Protein AF-0000000087152940 (afdb_homodimer)

InterPro domains:
  IPR003736 Phenylacetic acid degradation-related domain [TIGR00369] (24-132)
  IPR006683 Thioesterase domain [PF03061] (54-122)
  IPR029069 HotDog domain superfamily [SSF54637] (11-136)
  IPR039298 Acyl-coenzyme A thioesterase 13 [PTHR21660] (30-133)

Foldseek 3Di:
DPPPPVVQVVLVVVLQVVCVPDPVCVVQAKDFPDDDAFKTKIKHFDDPVQDDPVQFGDVVSVVVRFQSGQQSSLCSNNVFHKHFPDKDKDFDDTQRAGMKMKMKGFPAHDQFKTKMKIWMWHAHPNDTDTTMIMITIMGGDDPVRVVCVVDPD/DPPPPVVQVVLVVVLQVVCVPDPVCVVQAKDFPDDDAFKTKIKHFDDPVQPDPVQFGDVVSVVVRFLSGQQSSLCSNNNFHKHFPDKDKDFDDTQRAGMKMKMKGFPAHDQFKTKMKIWMWHAHPNDTDTTMIMITIMGGDDPVRVVPVVDPD

Structure (mmCIF, N/CA/C/O backbone):
data_AF-0000000087152940-model_v1
#
loop_
_entity.id
_entity.type
_entity.pdbx_description
1 polymer 'Thioesterase domain-containing protein'
#
loop_
_atom_site.group_PDB
_atom_site.id
_atom_site.type_symbol
_atom_site.label_atom_id
_atom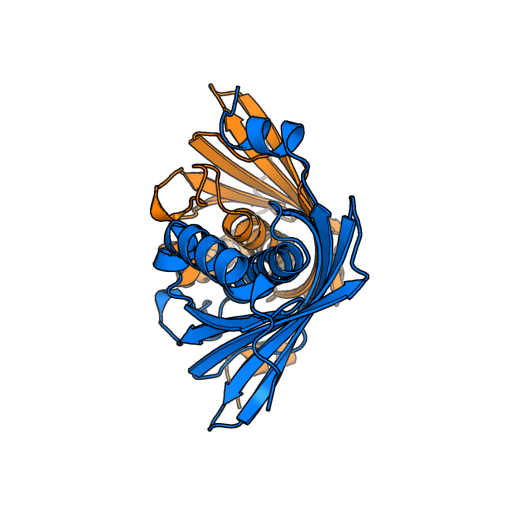_site.label_alt_id
_atom_site.label_comp_id
_atom_site.label_asym_id
_atom_site.label_entity_id
_atom_site.label_seq_id
_atom_site.pdbx_PDB_ins_code
_atom_site.Cartn_x
_atom_site.Cartn_y
_atom_site.Cartn_z
_atom_site.occupancy
_atom_site.B_iso_or_equiv
_atom_site.auth_seq_id
_atom_site.auth_comp_id
_atom_site.auth_asym_id
_atom_site.auth_atom_id
_atom_site.pdbx_PDB_model_num
ATOM 1 N N . MET A 1 1 ? 13.547 -30.875 -11.023 1 35.25 1 MET A N 1
ATOM 2 C CA . MET A 1 1 ? 12.688 -30.609 -12.172 1 35.25 1 MET A CA 1
ATOM 3 C C . MET A 1 1 ? 11.305 -30.156 -11.727 1 35.25 1 MET A C 1
ATOM 5 O O . MET A 1 1 ? 10.578 -30.906 -11.07 1 35.25 1 MET A O 1
ATOM 9 N N . SER A 1 2 ? 11 -28.891 -11.242 1 46.75 2 SER A N 1
ATOM 10 C CA . SER A 1 2 ? 9.75 -28.609 -10.547 1 46.75 2 SER A CA 1
ATOM 11 C C . SER A 1 2 ? 8.562 -29.219 -11.273 1 46.75 2 SER A C 1
ATOM 13 O O . SER A 1 2 ? 8.391 -29 -12.477 1 46.75 2 SER A O 1
ATOM 15 N N . GLU A 1 3 ? 8.234 -30.391 -11.062 1 51.25 3 GLU A N 1
ATOM 16 C CA . GLU A 1 3 ? 7.195 -31.188 -11.711 1 51.25 3 GLU A CA 1
ATOM 17 C C . GLU A 1 3 ? 5.988 -30.328 -12.078 1 51.25 3 GLU A C 1
ATOM 19 O O . GLU A 1 3 ? 5.473 -29.578 -11.25 1 51.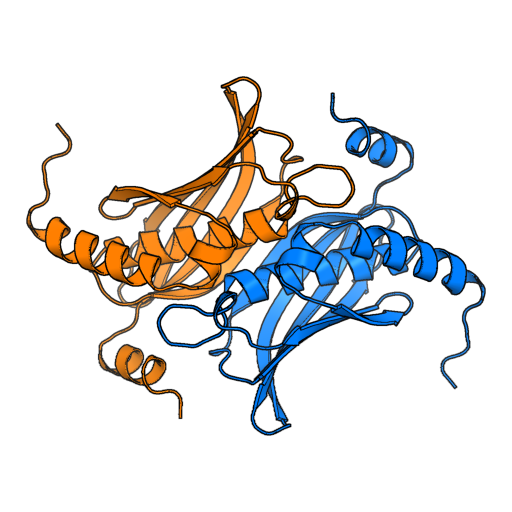25 3 GLU A O 1
ATOM 24 N N . THR A 1 4 ? 5.855 -30.016 -13.422 1 64.44 4 THR A N 1
ATOM 25 C CA . THR A 1 4 ? 4.77 -29.312 -14.102 1 64.44 4 THR A CA 1
ATOM 26 C C . THR A 1 4 ? 3.414 -29.812 -13.617 1 64.44 4 THR A C 1
ATOM 28 O O . THR A 1 4 ? 3.123 -31 -13.703 1 64.44 4 THR A O 1
ATOM 31 N N . ASP A 1 5 ? 2.926 -29.406 -12.43 1 77 5 ASP A N 1
ATOM 32 C CA . ASP A 1 5 ? 1.559 -29.641 -11.969 1 77 5 ASP A CA 1
ATOM 33 C C . ASP A 1 5 ? 0.548 -29.25 -13.047 1 77 5 ASP A C 1
ATOM 35 O O . ASP A 1 5 ? 0.205 -28.062 -13.188 1 77 5 ASP A O 1
ATOM 39 N N . PRO A 1 6 ? 0.24 -30.266 -13.961 1 83.12 6 PRO A N 1
ATOM 40 C CA . PRO A 1 6 ? -0.641 -29.938 -15.086 1 83.12 6 PRO A CA 1
ATOM 41 C C . PRO A 1 6 ? -1.922 -29.234 -14.633 1 83.12 6 PRO A C 1
ATOM 43 O O . PRO A 1 6 ? -2.533 -28.5 -15.414 1 83.12 6 PRO A O 1
ATOM 46 N N . ASP A 1 7 ? -2.328 -29.547 -13.43 1 90.88 7 ASP A N 1
ATOM 47 C CA . ASP A 1 7 ? -3.555 -28.938 -12.93 1 90.88 7 ASP A CA 1
ATOM 48 C C . ASP A 1 7 ? -3.35 -27.453 -12.617 1 90.88 7 ASP A C 1
ATOM 50 O O . ASP A 1 7 ? -4.316 -26.719 -12.422 1 90.88 7 ASP A O 1
ATOM 54 N N . PHE A 1 8 ? -2.08 -27.078 -12.656 1 95.88 8 PHE A N 1
ATOM 55 C CA . PHE A 1 8 ? -1.783 -25.703 -12.281 1 95.88 8 PHE A CA 1
ATOM 56 C C . PHE A 1 8 ? -1.822 -24.797 -13.508 1 95.88 8 PHE A C 1
ATOM 58 O O . PHE A 1 8 ? -2.066 -23.594 -13.383 1 95.88 8 PHE A O 1
ATOM 65 N N . ALA A 1 9 ? -1.671 -25.234 -14.672 1 95.25 9 ALA A N 1
ATOM 66 C CA . ALA A 1 9 ? -1.505 -24.438 -15.875 1 95.25 9 ALA A CA 1
ATOM 67 C C . ALA A 1 9 ? -2.73 -23.562 -16.125 1 95.25 9 ALA A C 1
ATOM 69 O O . ALA A 1 9 ? -2.604 -22.359 -16.375 1 95.25 9 ALA A O 1
ATOM 70 N N . PRO A 1 10 ? -3.91 -24.156 -16.062 1 95.75 10 PRO A N 1
ATOM 71 C CA . PRO A 1 10 ? -5.078 -23.297 -16.266 1 95.75 10 PRO A CA 1
ATOM 72 C C . PRO A 1 10 ? -5.223 -22.219 -15.195 1 95.75 10 PRO A C 1
ATOM 74 O O . PRO A 1 10 ? -5.691 -21.109 -15.484 1 95.75 10 PRO A O 1
ATOM 77 N N . ILE A 1 11 ? -4.898 -22.547 -13.961 1 96.94 11 ILE A N 1
ATOM 78 C CA . ILE A 1 11 ? -4.938 -21.578 -12.867 1 96.94 11 ILE A CA 1
ATOM 79 C C . ILE A 1 11 ? -3.943 -20.453 -13.141 1 96.94 11 ILE A C 1
ATOM 81 O O . ILE A 1 11 ? -4.285 -19.266 -13.039 1 96.94 11 ILE A O 1
ATOM 85 N N . ALA A 1 12 ? -2.793 -20.844 -13.523 1 97.94 12 ALA A N 1
ATOM 86 C CA . ALA A 1 12 ? -1.745 -19.875 -13.828 1 97.94 12 ALA A CA 1
ATOM 87 C C . ALA A 1 12 ? -2.176 -18.922 -14.945 1 97.94 12 ALA A C 1
ATOM 89 O O . ALA A 1 12 ? -1.959 -17.719 -14.867 1 97.94 12 ALA A O 1
ATOM 90 N N . THR A 1 13 ? -2.795 -19.469 -15.977 1 97.31 13 THR A N 1
ATOM 91 C CA . THR A 1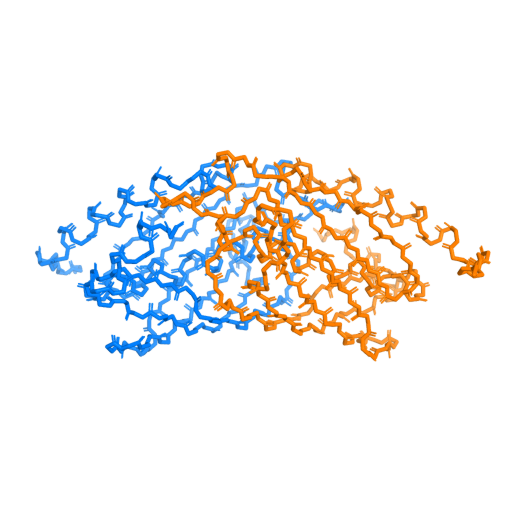 13 ? -3.24 -18.672 -17.125 1 97.31 13 THR A CA 1
ATOM 92 C C . THR A 1 13 ? -4.289 -17.656 -16.688 1 97.31 13 THR A C 1
ATOM 94 O O . THR A 1 13 ? -4.207 -16.484 -17.062 1 97.31 13 THR A O 1
ATOM 97 N N . ARG A 1 14 ? -5.184 -18.062 -15.922 1 96.75 14 ARG A N 1
ATOM 98 C CA . ARG A 1 14 ? -6.238 -17.156 -15.445 1 96.75 14 ARG A CA 1
ATOM 99 C C . ARG A 1 14 ? -5.66 -16.047 -14.578 1 96.75 14 ARG A C 1
ATOM 101 O O . ARG A 1 14 ? -6.078 -14.891 -14.688 1 96.75 14 ARG A O 1
ATOM 108 N N . ILE A 1 15 ? -4.762 -16.391 -13.703 1 98 15 ILE A N 1
ATOM 109 C CA . ILE A 1 15 ? -4.148 -15.414 -12.82 1 98 15 ILE A CA 1
ATOM 110 C C . ILE A 1 15 ? -3.379 -14.383 -13.648 1 98 15 ILE A C 1
ATOM 112 O O . ILE A 1 15 ? -3.504 -13.18 -13.422 1 98 15 ILE A O 1
ATOM 116 N N . ARG A 1 16 ? -2.641 -14.852 -14.609 1 98.25 16 ARG A N 1
ATOM 117 C CA . ARG A 1 16 ? -1.892 -13.938 -15.461 1 98.25 16 ARG A CA 1
ATOM 118 C C . ARG A 1 16 ? -2.83 -13.016 -16.234 1 98.25 16 ARG A C 1
ATOM 120 O O . ARG A 1 16 ? -2.553 -11.82 -16.375 1 98.25 16 ARG A O 1
ATOM 127 N N . ASP A 1 17 ? -3.893 -13.57 -16.688 1 97.5 17 ASP A N 1
ATOM 128 C CA . ASP A 1 17 ? -4.891 -12.766 -17.391 1 97.5 17 ASP A CA 1
ATOM 129 C C . ASP A 1 17 ? -5.473 -11.688 -16.469 1 97.5 17 ASP A C 1
ATOM 131 O O . ASP A 1 17 ? -5.594 -10.531 -16.859 1 97.5 17 ASP A O 1
ATOM 135 N N . ASN A 1 18 ? -5.848 -12.055 -15.266 1 96.94 18 ASN A N 1
ATOM 136 C CA . ASN A 1 18 ? -6.422 -11.133 -14.297 1 96.94 18 ASN A CA 1
ATOM 137 C C . ASN A 1 18 ? -5.438 -10.023 -13.93 1 96.94 18 ASN A C 1
ATOM 139 O O . ASN A 1 18 ? -5.812 -8.852 -13.867 1 96.94 18 ASN A O 1
ATOM 143 N N . VAL A 1 19 ? -4.195 -10.414 -13.641 1 97.88 19 VAL A N 1
ATOM 144 C CA . VAL A 1 19 ? -3.16 -9.453 -13.273 1 97.88 19 VAL A CA 1
ATOM 145 C C . VAL A 1 19 ? -2.953 -8.461 -14.422 1 97.88 19 VAL A C 1
ATOM 147 O O . VAL A 1 19 ? -2.818 -7.258 -14.188 1 97.88 19 VAL A O 1
ATOM 150 N N . GLY A 1 20 ? -3.002 -8.945 -15.625 1 97.56 20 GLY A N 1
ATOM 151 C CA . GLY A 1 20 ? -2.811 -8.109 -16.797 1 97.56 20 GLY A CA 1
ATOM 152 C C . GLY A 1 20 ? -3.918 -7.094 -17 1 97.56 20 GLY A C 1
ATOM 153 O O . GLY A 1 20 ? -3.73 -6.094 -17.703 1 97.56 20 GLY A O 1
ATOM 154 N N . ARG A 1 21 ? -5.043 -7.293 -16.422 1 97.44 21 ARG A N 1
ATOM 155 C CA . ARG A 1 21 ? -6.199 -6.422 -16.578 1 97.44 21 ARG A CA 1
ATOM 156 C C . ARG A 1 21 ? -6.246 -5.367 -15.469 1 97.44 21 ARG A C 1
ATOM 158 O O . ARG A 1 21 ? -7.113 -4.492 -15.477 1 97.44 21 ARG A O 1
ATOM 165 N N . GLN A 1 22 ? -5.332 -5.469 -14.594 1 98.12 22 GLN A N 1
ATOM 166 C CA . GLN A 1 22 ? -5.289 -4.473 -13.523 1 98.12 22 GLN A CA 1
ATOM 167 C C . GLN A 1 22 ? -4.645 -3.178 -14.008 1 98.12 22 GLN A C 1
ATOM 169 O O . GLN A 1 22 ? -3.445 -3.143 -14.289 1 98.12 22 GLN A O 1
ATOM 174 N N . GLY A 1 23 ? -5.391 -2.121 -14.008 1 98.69 23 GLY A N 1
ATOM 175 C CA . GLY A 1 23 ? -4.855 -0.826 -14.398 1 98.69 23 GLY A CA 1
ATOM 176 C C . GLY A 1 23 ? -3.664 -0.398 -13.555 1 98.69 23 GLY A C 1
ATOM 177 O O . GLY A 1 23 ? -2.68 0.123 -14.086 1 98.69 23 GLY A O 1
ATOM 178 N N . PHE A 1 24 ? -3.766 -0.652 -12.266 1 98.81 24 PHE A N 1
ATOM 179 C CA . PHE A 1 24 ? -2.73 -0.151 -11.367 1 98.81 24 PHE A CA 1
ATOM 180 C C . PHE A 1 24 ? -1.436 -0.936 -11.547 1 98.81 24 PHE A C 1
ATOM 182 O O . PHE A 1 24 ? -0.343 -0.382 -11.406 1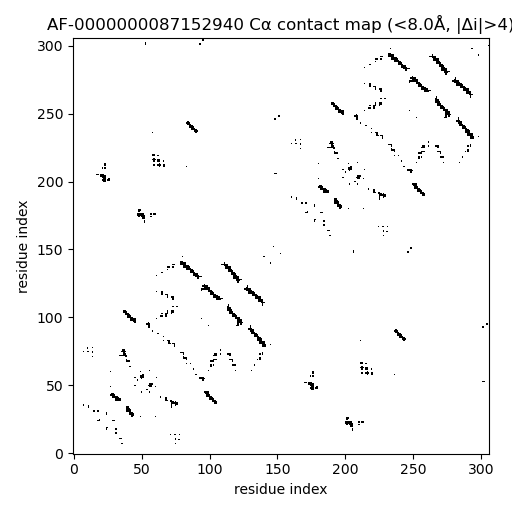 98.81 24 PHE A O 1
ATOM 189 N N . MET A 1 25 ? -1.534 -2.209 -11.867 1 98.69 25 MET A N 1
ATOM 190 C CA . MET A 1 25 ? -0.359 -3.008 -12.203 1 98.69 25 MET A CA 1
ATOM 191 C C . MET A 1 25 ? 0.399 -2.391 -13.375 1 98.69 25 MET A C 1
ATOM 193 O O . MET A 1 25 ? 1.611 -2.182 -13.289 1 98.69 25 MET A O 1
ATOM 197 N N . GLY A 1 26 ? -0.355 -2.078 -14.352 1 98.56 26 GLY A N 1
ATOM 198 C CA . GLY A 1 26 ? 0.254 -1.438 -15.508 1 98.56 26 GLY A CA 1
ATOM 199 C C . GLY A 1 26 ? 0.801 -0.055 -15.203 1 98.56 26 GLY A C 1
ATOM 200 O O . GLY A 1 26 ? 1.878 0.31 -15.68 1 98.56 26 GLY A O 1
ATOM 201 N N . HIS A 1 27 ? 0.092 0.696 -14.422 1 98.81 27 HIS A N 1
ATOM 202 C CA . HIS A 1 27 ? 0.473 2.064 -14.094 1 98.81 27 HIS A CA 1
ATOM 203 C C . HIS A 1 27 ? 1.765 2.1 -13.281 1 98.81 27 HIS A C 1
ATOM 205 O O . HIS A 1 27 ? 2.641 2.928 -13.539 1 98.81 27 HIS A O 1
ATOM 211 N N . VAL A 1 28 ? 1.911 1.17 -12.375 1 98.81 28 VAL A N 1
ATOM 212 C CA . VAL A 1 28 ? 3.117 1.074 -11.555 1 98.81 28 VAL A CA 1
ATOM 213 C C . VAL A 1 28 ? 4.254 0.473 -12.383 1 98.81 28 VAL A C 1
ATOM 215 O O . VAL A 1 28 ? 5.426 0.783 -12.156 1 98.81 28 VAL A O 1
ATOM 218 N N . GLY A 1 29 ? 3.877 -0.298 -13.328 1 98.75 29 GLY A N 1
ATOM 219 C CA . GLY A 1 29 ? 4.879 -0.935 -14.164 1 98.75 29 GLY A CA 1
ATOM 220 C C . GLY A 1 29 ? 5.488 -2.172 -13.531 1 98.75 29 GLY A C 1
ATOM 221 O O . GLY A 1 29 ? 6.668 -2.467 -13.742 1 98.75 29 GLY A O 1
ATOM 222 N N . ALA A 1 30 ? 4.73 -2.875 -12.75 1 98.75 30 ALA A N 1
ATOM 223 C CA . ALA A 1 30 ? 5.195 -4.102 -12.109 1 98.75 30 ALA A CA 1
ATOM 224 C C . ALA A 1 30 ? 4.969 -5.312 -13.016 1 98.75 30 ALA A C 1
ATOM 226 O O . ALA A 1 30 ? 4.109 -5.281 -13.898 1 98.75 30 ALA A O 1
ATOM 227 N N . GLU A 1 31 ? 5.734 -6.293 -12.781 1 98.5 31 GLU A N 1
ATOM 228 C CA . GLU A 1 31 ? 5.578 -7.523 -13.547 1 98.5 31 GLU A CA 1
ATOM 229 C C . GLU A 1 31 ? 5.441 -8.734 -12.633 1 98.5 31 GLU A C 1
ATOM 231 O O . GLU A 1 31 ? 6.023 -8.766 -11.547 1 98.5 31 GLU A O 1
ATOM 236 N N . LEU A 1 32 ? 4.676 -9.695 -13.047 1 98.81 32 LEU A N 1
ATOM 237 C CA . LEU A 1 32 ? 4.629 -11.016 -12.43 1 98.81 32 LEU A CA 1
ATOM 238 C C . LEU A 1 32 ? 5.797 -11.875 -12.906 1 98.81 32 LEU A C 1
ATOM 240 O O . LEU A 1 32 ? 5.703 -12.547 -13.938 1 98.81 32 LEU A O 1
ATOM 244 N N . ALA A 1 33 ? 6.848 -11.914 -12.125 1 98.81 33 ALA A N 1
ATOM 245 C CA . ALA A 1 33 ? 8.117 -12.5 -12.547 1 98.81 33 ALA A CA 1
ATOM 246 C C . ALA A 1 33 ? 8.094 -14.023 -12.406 1 98.81 33 ALA A C 1
ATOM 248 O O . ALA A 1 33 ? 8.711 -14.734 -13.203 1 98.81 33 ALA A O 1
ATOM 249 N N . GLU A 1 34 ? 7.508 -14.5 -11.367 1 98.69 34 GLU A N 1
ATOM 250 C CA . GLU A 1 34 ? 7.375 -15.93 -11.109 1 98.69 34 GLU A CA 1
ATOM 251 C C . GLU A 1 34 ? 5.988 -16.266 -10.57 1 98.69 34 GLU A C 1
ATOM 253 O O . GLU A 1 34 ? 5.402 -15.484 -9.812 1 98.69 34 GLU A O 1
ATOM 258 N N . LEU A 1 35 ? 5.539 -17.453 -10.969 1 98.62 35 LEU A N 1
ATOM 259 C CA . LEU A 1 35 ? 4.246 -17.938 -10.516 1 98.62 35 LEU A CA 1
ATOM 260 C C . LEU A 1 35 ? 4.273 -19.469 -10.359 1 98.62 35 LEU A C 1
ATOM 262 O O . LEU A 1 35 ? 4.648 -20.172 -11.297 1 98.62 35 LEU A O 1
ATOM 266 N N . SER A 1 36 ? 3.988 -19.891 -9.242 1 97.69 36 SER A N 1
ATOM 267 C CA . SER A 1 36 ? 3.834 -21.297 -8.93 1 97.69 36 SER A CA 1
ATOM 268 C C . SER A 1 36 ? 2.758 -21.516 -7.871 1 97.69 36 SER A C 1
ATOM 270 O O . SER A 1 36 ? 2.277 -20.562 -7.262 1 97.69 36 SER A O 1
ATOM 272 N N . ARG A 1 37 ? 2.332 -22.766 -7.746 1 97.12 37 ARG A N 1
ATOM 273 C CA . ARG A 1 37 ? 1.295 -23.031 -6.754 1 97.12 37 ARG A CA 1
ATOM 274 C C . ARG A 1 37 ? 1.75 -22.609 -5.359 1 97.12 37 ARG A C 1
ATOM 276 O O . ARG A 1 37 ? 2.789 -23.062 -4.875 1 97.12 37 ARG A O 1
ATOM 283 N N . GLY A 1 38 ? 1.062 -21.703 -4.758 1 97.62 38 GLY A N 1
ATOM 284 C CA . GLY A 1 38 ? 1.316 -21.234 -3.406 1 97.62 38 GLY A CA 1
ATOM 285 C C . GLY A 1 38 ? 2.338 -20.109 -3.346 1 97.62 38 GLY A C 1
ATOM 286 O O . GLY A 1 38 ? 2.783 -19.734 -2.262 1 97.62 38 GLY A O 1
ATOM 287 N N . ALA A 1 39 ? 2.736 -19.594 -4.523 1 98.69 39 ALA A N 1
ATOM 288 C CA . ALA A 1 39 ? 3.781 -18.578 -4.461 1 98.69 39 ALA A CA 1
ATOM 289 C C . ALA A 1 39 ? 3.775 -17.719 -5.715 1 98.69 39 ALA A C 1
ATOM 291 O O . ALA A 1 39 ? 3.355 -18.156 -6.785 1 98.69 39 ALA A O 1
ATOM 292 N N . CYS A 1 40 ? 4.277 -16.484 -5.539 1 98.5 40 CYS A N 1
ATOM 293 C CA . CYS A 1 40 ? 4.547 -15.633 -6.691 1 98.5 40 CYS A CA 1
ATOM 294 C C . CYS A 1 40 ? 5.621 -14.602 -6.367 1 98.5 40 CYS A C 1
ATOM 296 O O . CYS A 1 40 ? 5.941 -14.375 -5.195 1 98.5 40 CYS A O 1
ATOM 298 N N . THR A 1 41 ? 6.199 -14.086 -7.387 1 98.94 41 THR A N 1
ATOM 299 C CA . THR A 1 41 ? 7.152 -12.984 -7.312 1 98.94 41 THR A CA 1
ATOM 300 C C . THR A 1 41 ? 6.723 -11.828 -8.211 1 98.94 41 THR A C 1
ATOM 302 O O . THR A 1 41 ? 6.461 -12.023 -9.398 1 98.94 41 THR A O 1
ATOM 305 N N . LEU A 1 42 ? 6.594 -10.688 -7.641 1 98.94 42 LEU A N 1
ATOM 306 C CA . LEU A 1 42 ? 6.426 -9.453 -8.398 1 98.94 42 LEU A CA 1
ATOM 307 C C . LEU A 1 42 ? 7.707 -8.625 -8.383 1 98.94 42 LEU A C 1
ATOM 309 O O . LEU A 1 42 ? 8.461 -8.664 -7.414 1 98.94 42 LEU A O 1
ATOM 313 N N . ALA A 1 43 ? 7.879 -7.887 -9.453 1 98.94 43 ALA A N 1
ATOM 314 C CA . ALA A 1 43 ? 9.055 -7.023 -9.516 1 98.94 43 ALA A CA 1
ATOM 315 C C . ALA A 1 43 ? 8.75 -5.734 -10.273 1 98.94 43 ALA A C 1
ATOM 317 O O . ALA A 1 43 ? 7.855 -5.703 -11.117 1 98.94 43 ALA A O 1
ATOM 318 N N . VAL A 1 44 ? 9.516 -4.691 -9.938 1 98.88 44 VAL A N 1
ATOM 319 C CA . VAL A 1 44 ? 9.359 -3.416 -10.633 1 98.88 44 VAL A CA 1
ATOM 320 C C . VAL A 1 44 ? 10.703 -2.691 -10.68 1 98.88 44 VAL A C 1
ATOM 322 O O . VAL A 1 44 ? 11.469 -2.717 -9.711 1 98.88 44 VAL A O 1
ATOM 325 N N . ASP A 1 45 ? 10.953 -2.098 -11.773 1 98.81 45 ASP A N 1
ATOM 326 C CA . ASP A 1 45 ? 12.18 -1.335 -11.945 1 98.81 45 ASP A CA 1
ATOM 327 C C . ASP A 1 45 ? 12.023 0.097 -11.438 1 98.81 45 ASP A C 1
ATOM 329 O O . ASP A 1 45 ? 10.922 0.652 -11.477 1 98.81 45 ASP A O 1
ATOM 333 N N . ARG A 1 46 ? 13.125 0.604 -11.039 1 98.56 46 ARG A N 1
ATOM 334 C CA . ARG A 1 46 ? 13.195 1.982 -10.57 1 98.56 46 ARG A CA 1
ATOM 335 C C . ARG A 1 46 ? 12.836 2.963 -11.68 1 98.56 46 ARG A C 1
ATOM 337 O O . ARG A 1 46 ? 13.367 2.873 -12.789 1 98.56 46 ARG A O 1
ATOM 344 N N . ARG A 1 47 ? 11.945 3.867 -11.43 1 98.44 47 ARG A N 1
ATOM 345 C CA . ARG A 1 47 ? 11.531 5.004 -12.25 1 98.44 47 ARG A CA 1
ATOM 346 C C . ARG A 1 47 ? 11.242 6.223 -11.383 1 98.44 47 ARG A C 1
ATOM 348 O O . ARG A 1 47 ? 10.766 6.086 -10.25 1 98.44 47 ARG A O 1
ATOM 355 N N . PRO A 1 48 ? 11.5 7.438 -11.883 1 98.19 48 PRO A N 1
ATOM 356 C CA . PRO A 1 48 ? 11.266 8.641 -11.07 1 98.19 48 PRO A CA 1
ATOM 357 C C . PRO A 1 48 ? 9.852 8.695 -10.5 1 98.19 48 PRO A C 1
ATOM 359 O O . PRO A 1 48 ? 9.648 9.18 -9.383 1 98.19 48 PRO A O 1
ATOM 362 N N . GLU A 1 49 ? 8.898 8.117 -11.195 1 98.69 49 GLU A N 1
ATOM 363 C CA . GLU A 1 49 ? 7.496 8.164 -10.805 1 98.69 49 GLU A CA 1
ATOM 364 C C . GLU A 1 49 ? 7.234 7.305 -9.57 1 98.69 49 GLU A C 1
ATOM 366 O O . GLU A 1 49 ? 6.188 7.43 -8.93 1 98.69 49 GLU A O 1
ATOM 371 N N . LEU A 1 50 ? 8.172 6.43 -9.266 1 98.88 50 LEU A N 1
ATOM 372 C CA . LEU A 1 50 ? 7.938 5.488 -8.172 1 98.88 50 LEU A CA 1
ATOM 373 C C . LEU A 1 50 ? 8.688 5.914 -6.918 1 98.88 50 LEU A C 1
ATOM 375 O O . LEU A 1 50 ? 8.68 5.199 -5.914 1 98.88 50 LEU A O 1
ATOM 379 N N . LEU A 1 51 ? 9.305 7.094 -6.938 1 98.31 51 LEU A N 1
ATOM 380 C CA . LEU A 1 51 ? 10.195 7.504 -5.863 1 98.31 51 LEU A CA 1
ATOM 381 C C . LEU A 1 51 ? 9.508 8.492 -4.93 1 98.31 51 LEU A C 1
ATOM 383 O O . LEU A 1 51 ? 8.508 9.109 -5.301 1 98.31 51 LEU A O 1
ATOM 387 N N . GLN A 1 52 ? 10.031 8.5 -3.709 1 96.31 52 GLN A N 1
ATOM 388 C CA . GLN A 1 52 ? 9.711 9.57 -2.771 1 96.31 52 GLN A CA 1
ATOM 389 C C . GLN A 1 52 ? 10.703 10.719 -2.877 1 96.31 52 GLN A C 1
ATOM 391 O O . GLN A 1 52 ? 11.516 10.766 -3.805 1 96.31 52 GLN A O 1
ATOM 396 N N . GLN A 1 53 ? 10.617 11.656 -2.051 1 94.69 53 GLN A N 1
ATOM 397 C CA . GLN A 1 53 ? 11.234 12.961 -2.238 1 94.69 53 GLN A CA 1
ATOM 398 C C . GLN A 1 53 ? 12.75 12.883 -2.051 1 94.69 53 GLN A C 1
ATOM 400 O O . GLN A 1 53 ? 13.477 13.797 -2.445 1 94.69 53 GLN A O 1
ATOM 405 N N . HIS A 1 54 ? 13.266 11.781 -1.495 1 93.56 54 HIS A N 1
ATOM 406 C CA . HIS A 1 54 ? 14.703 11.68 -1.269 1 93.56 54 HIS A CA 1
ATOM 407 C C . HIS A 1 54 ? 15.344 10.672 -2.221 1 93.56 54 HIS A C 1
ATOM 409 O O . HIS A 1 54 ? 16.453 10.188 -1.972 1 93.56 54 HIS A O 1
ATOM 415 N N . GLY A 1 55 ? 14.57 10.234 -3.182 1 94.44 55 GLY A N 1
ATOM 416 C CA . GLY A 1 55 ? 15.125 9.375 -4.215 1 94.44 55 GLY A CA 1
ATOM 417 C C . GLY A 1 55 ? 15.062 7.902 -3.861 1 94.44 55 GLY A C 1
ATOM 418 O O . GLY A 1 55 ? 15.758 7.082 -4.473 1 94.44 55 GLY A O 1
ATOM 419 N N . LEU A 1 56 ? 14.406 7.605 -2.887 1 96.44 56 LEU A N 1
ATOM 420 C CA . LEU A 1 56 ? 14.125 6.219 -2.521 1 96.44 56 LEU A CA 1
ATOM 421 C C . LEU A 1 56 ? 12.789 5.766 -3.104 1 96.44 56 LEU A C 1
ATOM 423 O O . LEU A 1 56 ? 11.93 6.594 -3.42 1 96.44 56 LEU A O 1
ATOM 427 N N . PHE A 1 57 ? 12.672 4.395 -3.309 1 98.5 57 PHE A N 1
ATOM 428 C CA . PHE A 1 57 ? 11.336 3.926 -3.645 1 98.5 57 PHE A CA 1
ATOM 429 C C . PHE A 1 57 ? 10.32 4.395 -2.609 1 98.5 57 PHE A C 1
ATOM 431 O O . PHE A 1 57 ? 10.586 4.352 -1.407 1 98.5 57 PHE A O 1
ATOM 438 N N . HIS A 1 58 ? 9.219 4.883 -3.064 1 98.69 58 HIS A N 1
ATOM 439 C CA . HIS A 1 58 ? 8.141 5.262 -2.162 1 98.69 58 HIS A CA 1
ATOM 440 C C . HIS A 1 58 ? 7.602 4.051 -1.405 1 98.69 58 HIS A C 1
ATOM 442 O O . HIS A 1 58 ? 7.41 2.984 -1.99 1 98.69 58 HIS A O 1
ATOM 448 N N . GLY A 1 59 ? 7.301 4.176 -0.111 1 98.44 59 GLY A N 1
ATOM 449 C CA . GLY A 1 59 ? 6.719 3.096 0.672 1 98.44 59 GLY A CA 1
ATOM 450 C C . GLY A 1 59 ? 5.418 2.572 0.093 1 98.44 59 GLY A C 1
ATOM 451 O O . GLY A 1 59 ? 5.078 1.4 0.273 1 98.44 59 GLY A O 1
ATOM 452 N N . GLY A 1 60 ? 4.711 3.396 -0.569 1 98.69 60 GLY A N 1
ATOM 453 C CA . GLY A 1 60 ? 3.477 3.002 -1.227 1 98.69 60 GLY A CA 1
ATOM 454 C 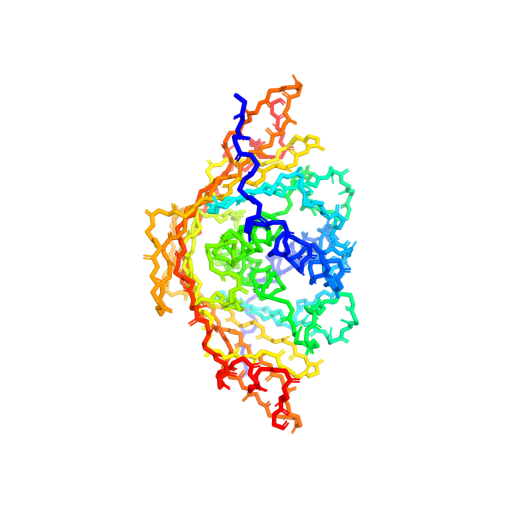C . GLY A 1 60 ? 3.688 1.987 -2.334 1 98.69 60 GLY A C 1
ATOM 455 O O . GLY A 1 60 ? 2.793 1.197 -2.641 1 98.69 60 GLY A O 1
ATOM 456 N N . VAL A 1 61 ? 4.852 2.027 -2.994 1 98.88 61 VAL A N 1
ATOM 457 C CA . VAL A 1 61 ? 5.176 1.025 -4.004 1 98.88 61 VAL A CA 1
ATOM 458 C C . VAL A 1 61 ? 5.391 -0.332 -3.336 1 98.88 61 VAL A C 1
ATOM 460 O O . VAL A 1 61 ? 4.883 -1.351 -3.812 1 98.88 61 VAL A O 1
ATOM 463 N N . THR A 1 62 ? 6.117 -0.273 -2.225 1 98.88 62 THR A N 1
ATOM 464 C CA . THR A 1 62 ? 6.312 -1.48 -1.43 1 98.88 62 THR A CA 1
ATOM 465 C C . THR A 1 62 ? 4.973 -2.064 -0.998 1 98.88 62 THR A C 1
ATOM 467 O O . THR A 1 62 ? 4.742 -3.268 -1.131 1 98.88 62 THR A O 1
ATOM 470 N N . ALA A 1 63 ? 4.074 -1.244 -0.52 1 98.88 63 ALA A N 1
ATOM 471 C CA . ALA A 1 63 ? 2.764 -1.683 -0.043 1 98.88 63 ALA A CA 1
ATOM 472 C C . ALA A 1 63 ? 1.941 -2.287 -1.177 1 98.88 63 ALA A C 1
ATOM 474 O O . ALA A 1 63 ? 1.272 -3.307 -0.991 1 98.88 63 ALA A O 1
ATOM 475 N N . PHE A 1 64 ? 1.986 -1.663 -2.316 1 98.88 64 PHE A N 1
ATOM 476 C CA . PHE A 1 64 ? 1.322 -2.186 -3.506 1 98.88 64 PHE A CA 1
ATOM 477 C C . PHE A 1 64 ? 1.83 -3.584 -3.838 1 98.88 64 PHE A C 1
ATOM 479 O O . PHE A 1 64 ? 1.038 -4.492 -4.098 1 98.88 64 PHE A O 1
ATOM 486 N N . LEU A 1 65 ? 3.137 -3.758 -3.891 1 98.94 65 LEU A N 1
ATOM 487 C CA . LEU A 1 65 ? 3.721 -5.055 -4.219 1 98.94 65 LEU A CA 1
ATOM 488 C C . LEU A 1 65 ? 3.27 -6.121 -3.227 1 98.94 65 LEU A C 1
ATOM 490 O O . LEU A 1 65 ? 2.887 -7.223 -3.627 1 98.94 65 LEU A O 1
ATOM 494 N N . VAL A 1 66 ? 3.266 -5.781 -1.961 1 98.94 66 VAL A N 1
ATOM 495 C CA . VAL A 1 66 ? 2.879 -6.719 -0.913 1 98.94 66 VAL A CA 1
ATOM 496 C C . VAL A 1 66 ? 1.408 -7.094 -1.071 1 98.94 66 VAL A C 1
ATOM 498 O O . VAL A 1 66 ? 1.062 -8.281 -1.078 1 98.94 66 VAL A O 1
ATOM 501 N N . ASP A 1 67 ? 0.564 -6.109 -1.184 1 98.94 67 ASP A N 1
ATOM 502 C CA . ASP A 1 67 ? -0.87 -6.344 -1.326 1 98.94 67 ASP A CA 1
ATOM 503 C C . ASP A 1 67 ? -1.161 -7.281 -2.494 1 98.94 67 ASP A C 1
ATOM 505 O O . ASP A 1 67 ? -1.869 -8.281 -2.336 1 98.94 67 ASP A O 1
ATOM 509 N N . ASN A 1 68 ? -0.574 -6.945 -3.588 1 98.81 68 ASN A N 1
ATOM 510 C CA . ASN A 1 68 ? -0.872 -7.688 -4.809 1 98.81 68 ASN A CA 1
ATOM 511 C C . ASN A 1 68 ? -0.247 -9.078 -4.785 1 98.81 68 ASN A C 1
ATOM 513 O O . ASN A 1 68 ? -0.893 -10.055 -5.16 1 98.81 68 ASN A O 1
ATOM 517 N N . ALA A 1 69 ? 0.988 -9.203 -4.324 1 98.94 69 ALA A N 1
ATOM 518 C CA . ALA A 1 69 ? 1.693 -10.484 -4.324 1 98.94 69 ALA A CA 1
ATOM 519 C C . ALA A 1 69 ? 1.012 -11.484 -3.395 1 98.94 69 ALA A C 1
ATOM 521 O O . ALA A 1 69 ? 0.894 -12.664 -3.725 1 98.94 69 ALA A O 1
ATOM 522 N N . THR A 1 70 ? 0.583 -11.008 -2.244 1 98.94 70 THR A N 1
ATOM 523 C CA . THR A 1 70 ? -0.031 -11.938 -1.297 1 98.94 70 THR A CA 1
ATOM 524 C C . THR A 1 70 ? -1.363 -12.453 -1.832 1 98.94 70 THR A C 1
ATOM 526 O O . THR A 1 70 ? -1.667 -13.641 -1.712 1 98.94 70 THR A O 1
ATOM 529 N N . THR A 1 71 ? -2.111 -11.594 -2.432 1 98.69 71 THR A N 1
ATOM 530 C CA . THR A 1 71 ? -3.402 -12 -2.979 1 98.69 71 THR A CA 1
ATOM 531 C C . THR A 1 71 ? -3.217 -12.953 -4.152 1 98.69 71 THR A C 1
ATOM 533 O O . THR A 1 71 ? -3.918 -13.961 -4.254 1 98.69 71 THR A O 1
ATOM 536 N N . ILE A 1 72 ? -2.24 -12.641 -5.023 1 98.75 72 ILE A N 1
ATOM 537 C CA . ILE A 1 72 ? -1.942 -13.5 -6.172 1 98.75 72 ILE A CA 1
ATOM 538 C C . ILE A 1 72 ? -1.476 -14.867 -5.688 1 98.75 72 ILE A C 1
ATOM 540 O O . ILE A 1 72 ? -1.963 -15.898 -6.156 1 98.75 72 ILE A O 1
ATOM 544 N N . ALA A 1 73 ? -0.544 -14.922 -4.723 1 98.81 73 ALA A N 1
ATOM 545 C CA . ALA A 1 73 ? -0.058 -16.188 -4.188 1 98.81 73 ALA A CA 1
ATOM 546 C C . ALA A 1 73 ? -1.209 -17.031 -3.643 1 98.81 73 ALA A C 1
ATOM 548 O O . ALA A 1 73 ? -1.288 -18.234 -3.91 1 98.81 73 ALA A O 1
ATOM 549 N N . ALA A 1 74 ? -2.09 -16.422 -2.932 1 98.75 74 ALA A N 1
ATOM 550 C CA . ALA A 1 74 ? -3.232 -17.141 -2.365 1 98.75 74 ALA A CA 1
ATOM 551 C C . ALA A 1 74 ? -4.094 -17.75 -3.465 1 98.75 74 ALA A C 1
ATOM 553 O O . ALA A 1 74 ? -4.52 -18.906 -3.357 1 98.75 74 ALA A O 1
ATOM 554 N N . ALA A 1 75 ? -4.32 -17 -4.504 1 97.94 75 ALA A N 1
ATOM 555 C CA . ALA A 1 75 ? -5.191 -17.438 -5.59 1 97.94 75 ALA A CA 1
ATOM 556 C C . ALA A 1 75 ? -4.605 -18.641 -6.312 1 97.94 75 ALA A C 1
ATOM 558 O O . ALA A 1 75 ? -5.324 -19.375 -6.996 1 97.94 75 ALA A O 1
ATOM 559 N N . THR A 1 76 ? -3.295 -18.859 -6.195 1 97.75 76 THR A N 1
ATOM 560 C CA . THR A 1 76 ? -2.646 -19.969 -6.883 1 97.75 76 THR A CA 1
ATOM 561 C C . THR A 1 76 ? -3.006 -21.297 -6.223 1 97.75 76 THR A C 1
ATOM 563 O O . THR A 1 76 ? -2.836 -22.359 -6.824 1 97.75 76 THR A O 1
ATOM 566 N N . SER A 1 77 ? -3.467 -21.297 -4.98 1 95.06 77 SER A N 1
ATOM 567 C CA . SER A 1 77 ? -3.652 -22.531 -4.227 1 95.06 77 SER A CA 1
ATOM 568 C C . SER A 1 77 ? -4.734 -23.406 -4.852 1 95.06 77 SER A C 1
ATOM 570 O O . SER A 1 77 ? -4.504 -24.578 -5.133 1 95.06 77 SER A O 1
ATOM 572 N N . ARG A 1 78 ? -5.871 -22.75 -5.137 1 91.81 78 ARG A N 1
ATOM 573 C CA . ARG A 1 78 ? -6.992 -23.531 -5.648 1 91.81 78 ARG A CA 1
ATOM 574 C C . ARG A 1 78 ? -7.625 -22.859 -6.863 1 91.81 78 ARG A C 1
ATOM 576 O O . ARG A 1 78 ? -8.57 -23.391 -7.449 1 91.81 78 ARG A O 1
ATOM 583 N N . GLY A 1 79 ? -7.152 -21.672 -7.18 1 92.62 79 GLY A N 1
ATOM 584 C CA . GLY A 1 79 ? -7.645 -20.969 -8.359 1 92.62 79 GLY A CA 1
ATOM 585 C C . GLY A 1 79 ? -8.844 -20.078 -8.07 1 92.62 79 GLY A C 1
ATOM 586 O O . GLY A 1 79 ? -9.359 -19.422 -8.977 1 92.62 79 GLY A O 1
ATOM 587 N N . GLN A 1 80 ? -9.297 -20.094 -6.934 1 92.38 80 GLN A N 1
ATOM 588 C CA . GLN A 1 80 ? -10.453 -19.266 -6.621 1 92.38 80 GLN A CA 1
ATOM 589 C C . GLN A 1 80 ? -10.047 -17.797 -6.445 1 92.38 80 GLN A C 1
ATOM 591 O O . GLN A 1 80 ? -8.898 -17.5 -6.113 1 92.38 80 GLN A O 1
ATOM 596 N N . PRO A 1 81 ? -11.016 -16.875 -6.676 1 94.56 81 PRO A N 1
ATOM 597 C CA . PRO A 1 81 ? -10.742 -15.453 -6.43 1 94.56 81 PRO A CA 1
ATOM 598 C C . PRO A 1 81 ? -10.383 -15.164 -4.973 1 94.56 81 PRO A C 1
ATOM 600 O O . PRO A 1 81 ? -10.867 -15.852 -4.066 1 94.56 81 PRO A O 1
ATOM 603 N N . ALA A 1 82 ? -9.516 -14.266 -4.812 1 96.5 82 ALA A N 1
ATOM 604 C CA . ALA A 1 82 ? -9.016 -13.891 -3.492 1 96.5 82 ALA A CA 1
ATOM 605 C C . ALA A 1 82 ? -9.07 -12.383 -3.297 1 96.5 82 ALA A C 1
ATOM 607 O O . ALA A 1 82 ? -8.922 -11.617 -4.254 1 96.5 82 ALA A O 1
ATOM 608 N N . LEU A 1 83 ? -9.305 -11.961 -2.029 1 96.38 83 LEU A N 1
ATOM 609 C CA . LEU A 1 83 ? -9.312 -10.562 -1.627 1 96.38 83 LEU A CA 1
ATOM 610 C C . LEU A 1 83 ? -8.531 -10.359 -0.336 1 96.38 83 LEU A C 1
ATOM 612 O O . LEU A 1 83 ? -8.648 -11.156 0.597 1 96.38 83 LEU A O 1
ATOM 616 N N . THR A 1 84 ? -7.816 -9.297 -0.321 1 98.44 84 THR A N 1
ATOM 617 C CA . THR A 1 84 ? -7.082 -9.016 0.907 1 98.44 84 THR A CA 1
ATOM 618 C C . THR A 1 84 ? -8.039 -8.648 2.039 1 98.44 84 THR A C 1
ATOM 620 O O . THR A 1 84 ? -8.859 -7.738 1.893 1 98.44 84 THR A O 1
ATOM 623 N N . ALA A 1 85 ? -7.949 -9.383 3.094 1 98.69 85 ALA A N 1
ATOM 624 C CA . ALA A 1 85 ? -8.672 -8.992 4.305 1 98.69 85 ALA A CA 1
ATOM 625 C C . ALA A 1 85 ? -7.844 -8.008 5.133 1 98.69 85 ALA A C 1
ATOM 627 O O . ALA A 1 85 ? -8.336 -6.945 5.516 1 98.69 85 ALA A O 1
ATOM 628 N N . GLU A 1 86 ? -6.625 -8.445 5.375 1 98.88 86 GLU A N 1
ATOM 629 C CA . GLU A 1 86 ? -5.715 -7.59 6.137 1 98.88 86 GLU A CA 1
ATOM 630 C C . GLU A 1 86 ? -4.266 -8.016 5.941 1 98.88 86 GLU A C 1
ATOM 632 O O . GLU A 1 86 ? -3.996 -9.133 5.492 1 98.88 86 GLU A O 1
ATOM 637 N N . TYR A 1 87 ? -3.365 -7.098 6.277 1 98.94 87 TYR A N 1
ATOM 638 C CA . TYR A 1 87 ? -1.962 -7.461 6.426 1 98.94 87 TYR A CA 1
ATOM 639 C C . TYR A 1 87 ? -1.235 -6.48 7.34 1 98.94 87 TYR A C 1
ATOM 641 O O . TYR A 1 87 ? -1.698 -5.355 7.543 1 98.94 87 TYR A O 1
ATOM 649 N N . LYS A 1 88 ? -0.219 -6.969 7.91 1 98.94 88 LYS A N 1
ATOM 650 C CA . LYS A 1 88 ? 0.761 -6.145 8.609 1 98.94 88 LYS A CA 1
ATOM 651 C C . LYS A 1 88 ? 2.053 -6.023 7.809 1 98.94 88 LYS A C 1
ATOM 653 O O . LYS A 1 88 ? 2.621 -7.031 7.379 1 98.94 88 LYS A O 1
ATOM 658 N N . LEU A 1 89 ? 2.449 -4.789 7.598 1 98.94 89 LEU A N 1
ATOM 659 C CA . LEU A 1 89 ? 3.654 -4.477 6.84 1 98.94 89 LEU A CA 1
ATOM 660 C C . LEU A 1 89 ? 4.699 -3.809 7.727 1 98.94 89 LEU A C 1
ATOM 662 O O . LEU A 1 89 ? 4.387 -2.865 8.453 1 98.94 89 LEU A O 1
ATOM 666 N N . ASN A 1 90 ? 5.867 -4.363 7.723 1 98.94 90 ASN A N 1
ATOM 667 C CA . ASN A 1 90 ? 7.027 -3.768 8.375 1 98.94 90 ASN A CA 1
ATOM 668 C C . ASN A 1 90 ? 8.047 -3.262 7.363 1 98.94 90 ASN A C 1
ATOM 670 O O . ASN A 1 90 ? 8.523 -4.023 6.52 1 98.94 90 ASN A O 1
ATOM 674 N N . LEU A 1 91 ? 8.297 -1.995 7.434 1 98.75 91 LEU A N 1
ATOM 675 C CA . LEU A 1 91 ? 9.383 -1.427 6.645 1 98.75 91 LEU A CA 1
ATOM 676 C C . LEU A 1 91 ? 10.695 -1.46 7.418 1 98.75 91 LEU A C 1
ATOM 678 O O . LEU A 1 91 ? 10.797 -0.874 8.5 1 98.75 91 LEU A O 1
ATOM 682 N N . LEU A 1 92 ? 11.68 -2.078 6.82 1 98.38 92 LEU A N 1
ATOM 683 C CA . LEU A 1 92 ? 12.867 -2.471 7.574 1 98.38 92 LEU A CA 1
ATOM 684 C C . LEU A 1 92 ? 14.031 -1.539 7.266 1 98.38 92 LEU A C 1
ATOM 686 O O . LEU A 1 92 ? 14.875 -1.282 8.133 1 98.38 92 LEU A O 1
ATOM 690 N N . SER A 1 93 ? 14.133 -1.136 6.082 1 96.25 93 SER A N 1
ATOM 691 C CA . SER A 1 93 ? 15.25 -0.311 5.625 1 96.25 93 SER A CA 1
ATOM 692 C C . SER A 1 93 ? 14.883 0.452 4.355 1 96.25 93 SER A C 1
ATOM 694 O O . SER A 1 93 ? 13.945 0.08 3.648 1 96.25 93 SER A O 1
ATOM 696 N N . PRO A 1 94 ? 15.578 1.537 4.125 1 94.06 94 PRO A N 1
ATOM 697 C CA . PRO A 1 94 ? 15.32 2.287 2.891 1 94.06 94 PRO A CA 1
ATOM 698 C C . PRO A 1 94 ? 15.5 1.438 1.636 1 94.06 94 PRO A C 1
ATOM 700 O O . PRO A 1 94 ? 16.406 0.598 1.58 1 94.06 94 PRO A O 1
ATOM 703 N N . ALA A 1 95 ? 14.633 1.675 0.686 1 96 95 ALA A N 1
ATOM 704 C CA . ALA A 1 95 ? 14.711 0.972 -0.593 1 96 95 ALA A CA 1
ATOM 705 C C . ALA A 1 95 ? 15.375 1.84 -1.656 1 96 95 ALA A C 1
ATOM 707 O O . ALA A 1 95 ? 14.695 2.545 -2.406 1 96 95 ALA A O 1
ATOM 708 N N . SER A 1 96 ? 16.656 1.854 -1.904 1 92.94 96 SER A N 1
ATOM 709 C CA . SER A 1 96 ? 17.438 2.746 -2.758 1 92.94 96 SER A CA 1
ATOM 710 C C . SER A 1 96 ? 17.938 2.023 -4 1 92.94 96 SER A C 1
ATOM 712 O O . SER A 1 96 ? 18.562 2.639 -4.875 1 92.94 96 SER A O 1
ATOM 714 N N . GLY A 1 97 ? 17.609 0.889 -4.359 1 93.62 97 GLY A N 1
ATOM 715 C CA . GLY A 1 97 ? 18.172 0.091 -5.441 1 93.62 97 GLY A CA 1
ATOM 716 C C . GLY A 1 97 ? 17.469 0.306 -6.766 1 93.62 97 GLY A C 1
ATOM 717 O O . GLY A 1 97 ? 16.688 1.255 -6.918 1 93.62 97 GLY A O 1
ATOM 718 N N . ASP A 1 98 ? 17.859 -0.498 -7.746 1 97.12 98 ASP A N 1
ATOM 719 C CA . ASP A 1 98 ? 17.406 -0.334 -9.125 1 97.12 98 ASP A CA 1
ATOM 720 C C . ASP A 1 98 ? 16.109 -1.104 -9.375 1 97.12 98 ASP A C 1
ATOM 722 O O . ASP A 1 98 ? 15.484 -0.938 -10.422 1 97.12 98 ASP A O 1
ATOM 726 N N . ARG A 1 99 ? 15.844 -1.895 -8.438 1 98.44 99 ARG A N 1
ATOM 727 C CA . ARG A 1 99 ? 14.719 -2.801 -8.617 1 98.44 99 ARG A CA 1
ATOM 728 C C . ARG A 1 99 ? 14.156 -3.248 -7.27 1 98.44 99 ARG A C 1
ATOM 730 O O . ARG A 1 99 ? 14.914 -3.463 -6.32 1 98.44 99 ARG A O 1
ATOM 737 N N . LEU A 1 100 ? 12.797 -3.346 -7.195 1 98.88 100 LEU A N 1
ATOM 738 C CA . LEU A 1 100 ? 12.172 -4.016 -6.066 1 98.88 100 LEU A CA 1
ATOM 739 C C . LEU A 1 100 ? 11.664 -5.398 -6.465 1 98.88 100 LEU A C 1
ATOM 741 O O . LEU A 1 100 ? 11.117 -5.57 -7.559 1 98.88 100 LEU A O 1
ATOM 745 N N . ILE A 1 101 ? 11.844 -6.289 -5.57 1 98.94 101 ILE A N 1
ATOM 746 C CA . ILE A 1 101 ? 11.344 -7.648 -5.734 1 98.94 101 ILE A CA 1
ATOM 747 C C . ILE A 1 101 ? 10.508 -8.039 -4.516 1 98.94 101 ILE A C 1
ATOM 749 O O . ILE A 1 101 ? 10.977 -7.938 -3.379 1 98.94 101 ILE A O 1
ATOM 753 N N . CYS A 1 102 ? 9.312 -8.453 -4.75 1 99 102 CYS A N 1
ATOM 754 C CA . CYS A 1 102 ? 8.445 -8.945 -3.688 1 99 102 CYS A CA 1
ATOM 755 C C . CYS A 1 102 ? 8.141 -10.43 -3.879 1 99 102 CYS A C 1
ATOM 757 O O . CYS A 1 102 ? 7.559 -10.82 -4.891 1 99 102 CYS A O 1
ATOM 759 N N . ARG A 1 103 ? 8.508 -11.195 -2.932 1 99 103 ARG A N 1
ATOM 760 C CA . ARG A 1 103 ? 8.227 -12.633 -2.941 1 99 103 ARG A CA 1
ATOM 761 C C . ARG A 1 103 ? 7.172 -12.984 -1.897 1 99 103 ARG A C 1
ATOM 763 O O . ARG A 1 103 ? 7.344 -12.695 -0.712 1 99 103 ARG A O 1
ATOM 770 N N . ALA A 1 104 ? 6.121 -13.594 -2.369 1 98.94 104 ALA A N 1
ATOM 771 C CA . ALA A 1 104 ? 5.047 -14.016 -1.475 1 98.94 104 ALA A CA 1
ATOM 772 C C . ALA A 1 104 ? 4.867 -15.531 -1.504 1 98.94 104 ALA A C 1
ATOM 774 O O . ALA A 1 104 ? 5.047 -16.156 -2.547 1 98.94 104 ALA A O 1
ATOM 775 N N . ARG A 1 105 ? 4.504 -16.031 -0.365 1 98.88 105 ARG A N 1
ATOM 776 C CA . ARG A 1 105 ? 4.266 -17.469 -0.257 1 98.88 105 ARG A CA 1
ATOM 777 C C . ARG A 1 105 ? 3.143 -17.766 0.73 1 98.88 105 ARG A C 1
ATOM 779 O O . ARG A 1 105 ? 3.061 -17.141 1.791 1 98.88 105 ARG A O 1
ATOM 786 N N . VAL A 1 106 ? 2.387 -18.766 0.415 1 98.88 106 VAL A N 1
ATOM 787 C CA . VAL A 1 106 ? 1.333 -19.234 1.312 1 98.88 106 VAL A CA 1
ATOM 788 C C . VAL A 1 106 ? 1.944 -20.016 2.463 1 98.88 106 VAL A C 1
ATOM 790 O O . VAL A 1 106 ? 2.641 -21.016 2.238 1 98.88 106 VAL A O 1
ATOM 793 N N . ILE A 1 107 ? 1.658 -19.5 3.66 1 98.81 107 ILE A N 1
ATOM 794 C CA . ILE A 1 107 ? 2.102 -20.188 4.867 1 98.81 107 ILE A CA 1
ATOM 795 C C . ILE A 1 107 ? 1.098 -21.281 5.242 1 98.81 107 ILE A C 1
ATOM 797 O O . ILE A 1 107 ? 1.486 -22.391 5.594 1 98.81 107 ILE A O 1
ATOM 801 N N . LYS A 1 108 ? -0.159 -20.953 5.102 1 98.38 108 LYS A N 1
ATOM 802 C CA . LYS A 1 108 ? -1.257 -21.859 5.406 1 98.38 108 LYS A CA 1
ATOM 803 C C . LYS A 1 108 ? -2.438 -21.641 4.465 1 98.38 108 LYS A C 1
ATOM 805 O O . LYS A 1 108 ? -3.125 -20.625 4.559 1 98.38 108 LYS A O 1
ATOM 810 N N . PRO A 1 109 ? -2.598 -22.578 3.623 1 96.94 109 PRO A N 1
ATOM 811 C CA . PRO A 1 109 ? -3.805 -22.469 2.801 1 96.94 109 PRO A CA 1
ATOM 812 C C . PRO A 1 109 ? -5.086 -22.688 3.602 1 96.94 109 PRO A C 1
ATOM 814 O O . PRO A 1 109 ? -5.062 -23.359 4.641 1 96.94 109 PRO A O 1
ATOM 817 N N . GLY A 1 110 ? -6.164 -22.016 3.23 1 95.19 110 GLY A N 1
ATOM 818 C CA . GLY A 1 110 ? -7.461 -22.219 3.855 1 95.19 110 GLY A CA 1
ATOM 819 C C . GLY A 1 110 ? -8.617 -22.047 2.891 1 95.19 110 GLY A C 1
ATOM 820 O O . GLY A 1 110 ? -8.477 -21.406 1.847 1 95.19 110 GLY A O 1
ATOM 821 N N . ARG A 1 111 ? -9.742 -22.672 3.256 1 93.62 111 ARG A N 1
ATOM 822 C CA . ARG A 1 111 ? -10.922 -22.594 2.4 1 93.62 111 ARG A CA 1
ATOM 823 C C . ARG A 1 111 ? -11.516 -21.203 2.408 1 93.62 111 ARG A C 1
ATOM 825 O O . ARG A 1 111 ? -11.984 -20.703 1.378 1 93.62 111 ARG A O 1
ATOM 832 N N . GLN A 1 112 ? -11.406 -20.578 3.543 1 97 112 GLN A N 1
ATOM 833 C CA . GLN A 1 112 ? -12.008 -19.266 3.668 1 97 112 GLN A CA 1
ATOM 834 C C . GLN A 1 112 ? -10.938 -18.172 3.787 1 97 112 GLN A C 1
ATOM 836 O O . GLN A 1 112 ? -11.141 -17.047 3.348 1 97 112 GLN A O 1
ATOM 841 N N . VAL A 1 113 ? -9.891 -18.562 4.504 1 98.44 113 VAL A N 1
ATOM 842 C CA . VAL A 1 113 ? -8.797 -17.609 4.695 1 98.44 113 VAL A CA 1
ATOM 843 C C . VAL A 1 113 ? -7.457 -18.312 4.48 1 98.44 113 VAL A C 1
ATOM 845 O O . VAL A 1 113 ? -7.234 -19.422 4.992 1 98.44 113 VAL A O 1
ATOM 848 N N . ALA A 1 114 ? -6.598 -17.703 3.723 1 98.81 114 ALA A N 1
ATOM 849 C CA . ALA A 1 114 ? -5.211 -18.141 3.586 1 98.81 114 ALA A CA 1
ATOM 850 C C . ALA A 1 114 ? -4.262 -17.188 4.301 1 98.81 114 ALA A C 1
ATOM 852 O O . ALA A 1 114 ? -4.465 -15.969 4.277 1 98.81 114 ALA A O 1
ATOM 853 N N . VAL A 1 115 ? -3.238 -17.719 4.965 1 98.94 115 VAL A N 1
ATOM 854 C CA . VAL A 1 115 ? -2.174 -16.906 5.555 1 98.94 115 VAL A CA 1
ATOM 855 C C . VAL A 1 115 ? -0.976 -16.859 4.609 1 98.94 115 VAL A C 1
ATOM 857 O O . VAL A 1 115 ? -0.458 -17.906 4.203 1 98.94 115 VAL A O 1
ATOM 860 N N . VAL A 1 116 ? -0.578 -15.656 4.262 1 98.94 116 VAL A N 1
ATOM 861 C CA . VAL A 1 116 ? 0.455 -15.477 3.248 1 98.94 116 VAL A CA 1
ATOM 862 C C . VAL A 1 116 ? 1.544 -14.547 3.773 1 98.94 116 VAL A C 1
ATOM 864 O O . VAL A 1 116 ? 1.247 -13.484 4.324 1 98.94 116 VAL A O 1
ATOM 867 N N . ALA A 1 117 ? 2.773 -14.992 3.6 1 99 117 ALA A N 1
ATOM 868 C CA . ALA A 1 117 ? 3.92 -14.148 3.928 1 99 117 ALA A CA 1
ATOM 869 C C . ALA A 1 117 ? 4.496 -13.5 2.674 1 99 117 ALA A C 1
ATOM 871 O O . ALA A 1 117 ? 4.422 -14.062 1.582 1 99 117 ALA A O 1
ATOM 872 N N . ALA A 1 118 ? 5.051 -12.297 2.822 1 99 118 ALA A N 1
ATOM 873 C CA . ALA A 1 118 ? 5.727 -11.609 1.725 1 99 118 ALA A CA 1
ATOM 874 C C . ALA A 1 118 ? 6.973 -10.883 2.219 1 99 118 ALA A C 1
ATOM 876 O O . ALA A 1 118 ? 6.973 -10.312 3.312 1 99 118 ALA A O 1
ATOM 877 N N . ASP A 1 119 ? 7.973 -10.922 1.397 1 99 119 ASP A N 1
ATOM 878 C CA . ASP A 1 119 ? 9.203 -10.172 1.624 1 99 119 ASP A CA 1
ATOM 879 C C . ASP A 1 119 ? 9.562 -9.328 0.407 1 99 119 ASP A C 1
ATOM 881 O O . ASP A 1 119 ? 9.422 -9.773 -0.732 1 99 119 ASP A O 1
ATOM 885 N N . VAL A 1 120 ? 10.031 -8.102 0.719 1 98.94 120 VAL A N 1
ATOM 886 C CA . VAL A 1 120 ? 10.438 -7.195 -0.348 1 98.94 120 VAL A CA 1
ATOM 887 C C . VAL A 1 120 ? 11.938 -6.93 -0.257 1 98.94 120 VAL A C 1
ATOM 889 O O . VAL A 1 120 ? 12.469 -6.695 0.831 1 98.94 120 VAL A O 1
ATOM 892 N N . PHE A 1 121 ? 12.531 -6.973 -1.387 1 98.88 121 PHE A N 1
ATOM 893 C CA . PHE A 1 121 ? 13.961 -6.703 -1.506 1 98.88 121 PHE A CA 1
ATOM 894 C C . PHE A 1 121 ? 14.219 -5.621 -2.547 1 98.88 121 PHE A C 1
ATOM 896 O O . PHE A 1 121 ? 13.523 -5.547 -3.561 1 98.88 121 PHE A O 1
ATOM 903 N N . CYS A 1 122 ? 15.156 -4.801 -2.293 1 98.38 122 CYS A N 1
ATOM 904 C CA . CYS A 1 122 ? 15.703 -3.963 -3.354 1 98.38 122 CYS A CA 1
ATOM 905 C C . CYS A 1 122 ? 17.016 -4.523 -3.867 1 98.38 122 CYS A C 1
ATOM 907 O O . CYS A 1 122 ? 17.734 -5.223 -3.141 1 98.38 122 CYS A O 1
ATOM 909 N N . VAL A 1 123 ? 17.312 -4.25 -5.102 1 98.31 123 VAL A N 1
ATOM 910 C CA . VAL A 1 123 ? 18.547 -4.723 -5.703 1 98.31 123 VAL A CA 1
ATOM 911 C C . VAL A 1 123 ? 19.547 -3.57 -5.805 1 98.31 123 VAL A C 1
ATOM 913 O O . VAL A 1 123 ? 19.297 -2.584 -6.5 1 98.31 123 VAL A O 1
ATOM 916 N N . ILE A 1 124 ? 20.641 -3.697 -5.094 1 96 124 ILE A N 1
ATOM 917 C CA . ILE A 1 124 ? 21.734 -2.732 -5.098 1 96 124 ILE A CA 1
ATOM 918 C C . IL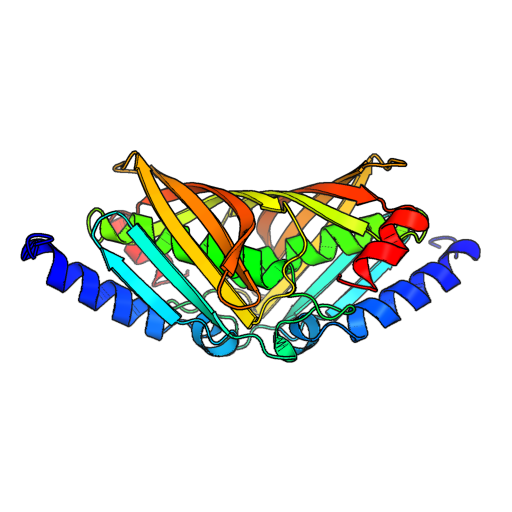E A 1 124 ? 23.016 -3.406 -5.594 1 96 124 ILE A C 1
ATOM 920 O O . ILE A 1 124 ? 23.5 -4.348 -4.969 1 96 124 ILE A O 1
ATOM 924 N N . ASP A 1 125 ? 23.469 -2.934 -6.684 1 95.12 125 ASP A N 1
ATOM 925 C CA . ASP A 1 125 ? 24.672 -3.512 -7.273 1 95.12 125 ASP A CA 1
ATOM 926 C C . ASP A 1 125 ? 24.547 -5.027 -7.414 1 95.12 125 ASP A C 1
ATOM 928 O O . ASP A 1 125 ? 25.453 -5.77 -7.02 1 95.12 125 ASP A O 1
ATOM 932 N N . GLY A 1 126 ? 23.453 -5.441 -7.766 1 95.94 126 GLY A N 1
ATOM 933 C CA . GLY A 1 126 ? 23.203 -6.844 -8.062 1 95.94 126 GLY A CA 1
ATOM 934 C C . GLY A 1 126 ? 22.891 -7.672 -6.828 1 95.94 126 GLY A C 1
ATOM 935 O O . GLY A 1 126 ? 22.656 -8.875 -6.926 1 95.94 126 GLY A O 1
ATOM 936 N N . LYS A 1 127 ? 22.891 -7.047 -5.699 1 97.75 127 LYS A N 1
ATOM 937 C CA . LYS A 1 127 ? 22.641 -7.758 -4.449 1 97.75 127 LYS A CA 1
ATOM 938 C C . LYS A 1 127 ? 21.297 -7.355 -3.85 1 97.75 127 LYS A C 1
ATOM 940 O O . LYS A 1 127 ? 20.922 -6.18 -3.871 1 97.75 127 LYS A O 1
ATOM 945 N N . GLU A 1 128 ? 20.641 -8.344 -3.316 1 98.38 128 GLU A N 1
ATOM 946 C CA . GLU A 1 128 ? 19.359 -8.086 -2.689 1 98.38 128 GLU A CA 1
ATOM 947 C C . GLU A 1 128 ? 19.531 -7.574 -1.263 1 98.38 128 GLU A C 1
ATOM 949 O O . GLU A 1 128 ? 20.328 -8.117 -0.495 1 98.38 128 GLU A O 1
ATOM 954 N N . LYS A 1 129 ? 18.844 -6.5 -0.983 1 98.44 129 LYS A N 1
ATOM 955 C CA . LYS A 1 129 ? 18.719 -5.992 0.38 1 98.44 129 LYS A CA 1
ATOM 956 C C . LYS A 1 129 ? 17.266 -6.07 0.859 1 98.44 129 LYS A C 1
ATOM 958 O O . LYS A 1 129 ? 16.359 -5.547 0.206 1 98.44 129 LYS A O 1
ATOM 963 N N . HIS A 1 130 ? 17.062 -6.742 1.982 1 98.81 130 HIS A N 1
ATOM 964 C CA . HIS A 1 130 ? 15.734 -6.914 2.557 1 98.81 130 HIS A CA 1
ATOM 965 C C . HIS A 1 130 ? 15.195 -5.594 3.098 1 98.81 130 HIS A C 1
ATOM 967 O O . HIS A 1 130 ? 15.781 -5.008 4.008 1 98.81 130 HIS A O 1
ATOM 973 N N . THR A 1 131 ? 14.023 -5.117 2.535 1 98.75 131 THR A N 1
ATOM 974 C CA . THR A 1 131 ? 13.586 -3.768 2.879 1 98.75 131 THR A CA 1
ATOM 975 C C . THR A 1 131 ? 12.195 -3.795 3.516 1 98.75 131 THR A C 1
ATOM 977 O O . THR A 1 131 ? 11.766 -2.809 4.117 1 98.75 131 THR A O 1
ATOM 980 N N . ALA A 1 132 ? 11.445 -4.875 3.418 1 98.94 132 ALA A N 1
ATOM 981 C CA . ALA A 1 132 ? 10.133 -4.957 4.055 1 98.94 132 ALA A CA 1
ATOM 982 C C . ALA A 1 132 ? 9.688 -6.406 4.195 1 98.94 132 ALA A C 1
ATOM 984 O O . ALA A 1 132 ? 10.164 -7.285 3.479 1 98.94 132 ALA A O 1
ATOM 985 N N . THR A 1 133 ? 8.789 -6.645 5.125 1 98.94 133 THR A N 1
ATOM 986 C CA . THR A 1 133 ? 8.164 -7.945 5.328 1 98.94 133 THR A CA 1
ATOM 987 C C . THR A 1 133 ? 6.711 -7.785 5.766 1 98.94 133 THR A C 1
ATOM 989 O O . THR A 1 133 ? 6.344 -6.766 6.355 1 98.94 133 THR A O 1
ATOM 992 N N . ALA A 1 134 ? 5.906 -8.805 5.441 1 99 134 ALA A N 1
ATOM 993 C CA . ALA A 1 134 ? 4.484 -8.695 5.766 1 99 134 ALA A CA 1
ATOM 994 C C . ALA A 1 134 ? 3.861 -10.078 5.969 1 99 134 ALA A C 1
ATOM 996 O O . ALA A 1 134 ? 4.379 -11.078 5.473 1 99 134 ALA A O 1
ATOM 997 N N . LEU A 1 135 ? 2.852 -10.086 6.734 1 98.94 135 LEU A N 1
ATOM 998 C CA . LEU A 1 135 ? 1.943 -11.219 6.887 1 98.94 135 LEU A CA 1
ATOM 999 C C . LEU A 1 135 ? 0.505 -10.805 6.594 1 98.94 135 LEU A C 1
ATOM 1001 O O . LEU A 1 135 ? 0.035 -9.781 7.102 1 98.94 135 LEU A O 1
ATOM 1005 N N . ALA A 1 136 ? -0.125 -11.602 5.801 1 98.94 136 ALA A N 1
ATOM 1006 C CA . ALA A 1 136 ? -1.449 -11.219 5.32 1 98.94 136 ALA A CA 1
ATOM 1007 C C . ALA A 1 136 ? -2.465 -12.328 5.562 1 98.94 136 ALA A C 1
ATOM 1009 O O . ALA A 1 136 ? -2.113 -13.516 5.547 1 98.94 136 ALA A O 1
ATOM 1010 N N . SER A 1 137 ? -3.67 -11.922 5.832 1 98.94 137 SER A N 1
ATOM 1011 C CA . SER A 1 137 ? -4.848 -12.781 5.738 1 98.94 137 SER A CA 1
ATOM 1012 C C . SER A 1 137 ? -5.648 -12.484 4.473 1 98.94 137 SER A C 1
ATOM 1014 O O . SER A 1 137 ? -6.117 -11.359 4.281 1 98.94 137 SER A O 1
ATOM 1016 N N . ILE A 1 138 ? -5.758 -13.5 3.721 1 98.81 138 ILE A N 1
ATOM 1017 C CA . ILE A 1 138 ? -6.422 -13.344 2.432 1 98.81 138 ILE A CA 1
ATOM 1018 C C . ILE A 1 138 ? -7.742 -14.109 2.434 1 98.81 138 ILE A C 1
ATOM 1020 O O . ILE A 1 138 ? -7.77 -15.312 2.699 1 98.81 138 ILE A O 1
ATOM 1024 N N . ALA A 1 139 ? -8.836 -13.422 2.109 1 98.31 139 ALA A N 1
ATOM 1025 C CA . ALA A 1 139 ? -10.148 -14.047 1.984 1 98.31 139 ALA A CA 1
ATOM 1026 C C . ALA A 1 139 ? -10.25 -14.844 0.684 1 98.31 139 ALA A C 1
ATOM 1028 O O . ALA A 1 139 ? -9.992 -14.305 -0.397 1 98.31 139 ALA A O 1
ATOM 1029 N N . MET A 1 140 ? -10.625 -16.078 0.851 1 97.88 140 MET A N 1
ATOM 1030 C CA . MET A 1 140 ? -10.836 -16.953 -0.297 1 97.88 140 MET A CA 1
ATOM 1031 C C . MET A 1 140 ? -12.312 -17.031 -0.655 1 97.88 140 MET A C 1
ATOM 1033 O O . MET A 1 140 ? -13.117 -17.547 0.127 1 97.88 140 MET A O 1
ATOM 1037 N N . LEU A 1 141 ? -12.641 -16.625 -1.876 1 96.31 141 LEU A N 1
ATOM 1038 C CA . LEU A 1 141 ? -14.047 -16.406 -2.207 1 96.31 141 LEU A CA 1
ATOM 1039 C C . LEU A 1 141 ? -14.656 -17.641 -2.857 1 96.31 141 LEU A C 1
ATOM 1041 O O . LEU A 1 141 ? -14.008 -18.297 -3.674 1 96.31 141 LEU A O 1
ATOM 1045 N N . ASP A 1 142 ? -15.812 -17.922 -2.428 1 93.38 142 ASP A N 1
ATOM 1046 C CA . ASP A 1 142 ? -16.562 -18.938 -3.17 1 93.38 142 ASP A CA 1
ATOM 1047 C C . ASP A 1 142 ? -17.297 -18.312 -4.355 1 93.38 142 ASP A C 1
ATOM 1049 O O . ASP A 1 142 ? -17.188 -17.109 -4.59 1 93.38 142 ASP A O 1
ATOM 1053 N N . ASP A 1 143 ? -18.016 -19.172 -5.02 1 90.25 143 ASP A N 1
ATOM 1054 C CA . ASP A 1 143 ? -18.625 -18.75 -6.273 1 90.25 143 ASP A CA 1
ATOM 1055 C C . ASP A 1 143 ? -19.625 -17.609 -6.039 1 90.25 143 ASP A C 1
ATOM 1057 O O . ASP A 1 143 ? -19.703 -16.672 -6.824 1 90.25 143 ASP A O 1
ATOM 1061 N N . THR A 1 144 ? -20.375 -17.766 -4.984 1 90.38 144 THR A N 1
ATOM 1062 C CA . THR A 1 144 ? -21.391 -16.766 -4.672 1 90.38 144 THR A CA 1
ATOM 1063 C C . THR A 1 144 ? -20.734 -15.422 -4.348 1 90.38 144 THR A C 1
ATOM 1065 O O . THR A 1 144 ? -21.172 -14.383 -4.844 1 90.38 144 THR A O 1
ATOM 1068 N N . GLN A 1 145 ? -19.734 -15.453 -3.549 1 90.25 145 GLN A N 1
ATOM 1069 C CA . GLN A 1 145 ? -19.016 -14.242 -3.16 1 90.25 145 GLN A CA 1
ATOM 1070 C C . GLN A 1 145 ? -18.328 -13.602 -4.363 1 90.25 145 GLN A C 1
ATOM 1072 O O . GLN A 1 145 ? -18.344 -12.375 -4.508 1 90.25 145 GLN A O 1
ATOM 1077 N N . ALA A 1 146 ? -17.797 -14.445 -5.199 1 88.5 146 ALA A N 1
ATOM 1078 C CA . ALA A 1 146 ? -17.094 -13.961 -6.383 1 88.5 146 ALA A CA 1
ATOM 1079 C C . ALA A 1 146 ? -18.047 -13.25 -7.34 1 88.5 146 ALA A C 1
ATOM 1081 O O . ALA A 1 146 ? -17.688 -12.242 -7.953 1 88.5 146 ALA A O 1
ATOM 1082 N N . ALA A 1 147 ? -19.188 -13.711 -7.395 1 87.12 147 ALA A N 1
ATOM 1083 C CA . ALA A 1 147 ? -20.188 -13.133 -8.281 1 87.12 147 ALA A CA 1
ATOM 1084 C C . ALA A 1 147 ? -20.625 -11.75 -7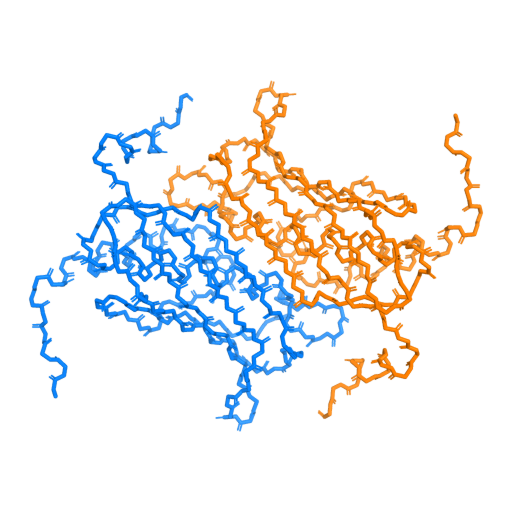.789 1 87.12 147 ALA A C 1
ATOM 1086 O O . ALA A 1 147 ? -20.938 -10.875 -8.586 1 87.12 147 ALA A O 1
ATOM 1087 N N . ARG A 1 148 ? -20.516 -11.547 -6.539 1 82.75 148 ARG A N 1
ATOM 1088 C CA . ARG A 1 148 ? -20.938 -10.281 -5.941 1 82.75 148 ARG A CA 1
ATOM 1089 C C . ARG A 1 148 ? -19.906 -9.188 -6.203 1 82.75 148 ARG A C 1
ATOM 1091 O O . ARG A 1 148 ? -20.266 -8.016 -6.367 1 82.75 148 ARG A O 1
ATOM 1098 N N . ILE A 1 149 ? -18.766 -9.508 -6.25 1 79.81 149 ILE A N 1
ATOM 1099 C CA . ILE A 1 149 ? -17.672 -8.547 -6.438 1 79.81 149 ILE A CA 1
ATOM 1100 C C . ILE A 1 149 ? -17.641 -8.102 -7.898 1 79.81 149 ILE A C 1
ATOM 1102 O O . ILE A 1 149 ? -17.312 -6.945 -8.195 1 79.81 149 ILE A O 1
ATOM 1106 N N . LYS A 1 150 ? -17.922 -9 -8.797 1 70.38 150 LYS A N 1
ATOM 1107 C CA . LYS A 1 150 ? -17.891 -8.703 -10.219 1 70.38 150 LYS A CA 1
ATOM 1108 C C . LYS A 1 150 ? -19.062 -7.789 -10.617 1 70.38 150 LYS A C 1
ATOM 1110 O O . LYS A 1 150 ? -19 -7.105 -11.641 1 70.38 150 LYS A O 1
ATOM 1115 N N . ARG A 1 151 ? -20.125 -7.867 -9.789 1 61.78 151 ARG A N 1
ATOM 1116 C CA . ARG A 1 151 ? -21.328 -7.078 -10.055 1 61.78 151 ARG A CA 1
ATOM 1117 C C . ARG A 1 151 ? -21.609 -6.117 -8.906 1 61.78 151 ARG A C 1
ATOM 1119 O O . ARG A 1 151 ? -22.438 -6.41 -8.039 1 61.78 151 ARG A O 1
ATOM 1126 N N . PRO A 1 152 ? -20.781 -5.094 -8.797 1 49.28 152 PRO A N 1
ATOM 1127 C CA . PRO A 1 152 ? -21.125 -4.305 -7.605 1 49.28 152 PRO A CA 1
ATOM 1128 C C . PRO A 1 152 ? -22.562 -3.803 -7.617 1 49.28 152 PRO A C 1
ATOM 1130 O O . PRO A 1 152 ? -23.156 -3.619 -8.688 1 49.28 152 PRO A O 1
ATOM 1133 N N . ALA A 1 153 ? -23.281 -3.766 -6.625 1 42.12 153 ALA A N 1
ATOM 1134 C CA . ALA A 1 153 ? -24.688 -3.361 -6.531 1 42.12 153 ALA A CA 1
ATOM 1135 C C . ALA A 1 153 ? -24.938 -2.09 -7.332 1 42.12 153 ALA A C 1
ATOM 1137 O O . ALA A 1 153 ? -24.047 -1.263 -7.504 1 42.12 153 ALA A O 1
ATOM 1138 N N . MET B 1 1 ? -13.406 28.641 14.977 1 35.09 1 MET B N 1
ATOM 1139 C CA . MET B 1 1 ? -12.383 29.297 14.156 1 35.09 1 MET B CA 1
ATOM 1140 C C . MET B 1 1 ? -11.039 28.594 14.297 1 35.09 1 MET B C 1
ATOM 1142 O O . MET B 1 1 ? -10.461 28.547 15.383 1 35.09 1 MET B O 1
ATOM 1146 N N . SER B 1 2 ? -10.695 27.391 13.711 1 46.75 2 SER B N 1
ATOM 1147 C CA . SER B 1 2 ? -9.531 26.609 14.133 1 46.75 2 SER B CA 1
ATOM 1148 C C . SER B 1 2 ? -8.305 27.5 14.289 1 46.75 2 SER B C 1
ATOM 1150 O O . SER B 1 2 ? -7.965 28.266 13.391 1 46.75 2 SER B O 1
ATOM 1152 N N . GLU B 1 3 ? -8.078 28.062 15.367 1 51.22 3 GLU B N 1
ATOM 1153 C CA . GLU B 1 3 ? -7.031 29.016 15.711 1 51.22 3 GLU B CA 1
ATOM 1154 C C . GLU B 1 3 ? -5.727 28.688 14.992 1 51.22 3 GLU B C 1
ATOM 1156 O O . GLU B 1 3 ? -5.277 27.547 15.008 1 51.22 3 GLU B O 1
ATOM 1161 N N . THR B 1 4 ? -5.402 29.516 13.922 1 64.31 4 THR B N 1
ATOM 1162 C CA . THR B 1 4 ? -4.199 29.531 13.102 1 64.31 4 THR B CA 1
ATOM 1163 C C . THR B 1 4 ? -2.949 29.406 13.969 1 64.31 4 THR B C 1
ATOM 1165 O O . THR B 1 4 ? -2.709 30.234 14.844 1 64.31 4 THR B O 1
ATOM 1168 N N . ASP B 1 5 ? -2.592 28.203 14.445 1 76.94 5 ASP B N 1
ATOM 1169 C CA . ASP B 1 5 ? -1.31 27.922 15.078 1 76.94 5 ASP B CA 1
ATOM 1170 C C . ASP B 1 5 ? -0.149 28.438 14.242 1 76.94 5 ASP B C 1
ATOM 1172 O O . ASP B 1 5 ? 0.279 27.781 13.289 1 76.94 5 ASP B O 1
ATOM 1176 N N . PRO B 1 6 ? 0.213 29.781 14.492 1 83 6 PRO B N 1
ATOM 1177 C CA . PRO B 1 6 ? 1.245 30.391 13.641 1 83 6 PRO B CA 1
ATOM 1178 C C . PRO B 1 6 ? 2.498 29.516 13.539 1 83 6 PRO B C 1
ATOM 1180 O O . PRO B 1 6 ? 3.24 29.625 12.555 1 83 6 PRO B O 1
ATOM 1183 N N . ASP B 1 7 ? 2.736 28.75 14.562 1 90.88 7 ASP B N 1
ATOM 1184 C CA . ASP B 1 7 ? 3.926 27.906 14.555 1 90.88 7 ASP B CA 1
ATOM 1185 C C . ASP B 1 7 ? 3.77 26.75 13.586 1 90.88 7 ASP B C 1
ATOM 1187 O O . ASP B 1 7 ? 4.746 26.062 13.25 1 90.88 7 ASP B O 1
ATOM 1191 N N . PHE B 1 8 ? 2.539 26.625 13.109 1 95.81 8 PHE B N 1
ATOM 1192 C CA . PHE B 1 8 ? 2.279 25.469 12.242 1 95.81 8 PHE B CA 1
ATOM 1193 C C . PHE B 1 8 ? 2.525 25.828 10.781 1 95.81 8 PHE B C 1
ATOM 1195 O O . PHE B 1 8 ? 2.826 24.953 9.969 1 95.81 8 PHE B O 1
ATOM 1202 N N . ALA B 1 9 ? 2.492 27.016 10.383 1 95.25 9 ALA B N 1
ATOM 1203 C CA . ALA B 1 9 ? 2.527 27.453 8.984 1 95.25 9 ALA B CA 1
ATOM 1204 C C . ALA B 1 9 ? 3.824 27.016 8.312 1 95.25 9 ALA B C 1
ATOM 1206 O O . ALA B 1 9 ? 3.803 26.453 7.219 1 95.25 9 ALA B O 1
ATOM 1207 N N . PRO B 1 10 ? 4.949 27.25 8.961 1 95.75 10 PRO B N 1
ATOM 1208 C CA . PRO B 1 10 ? 6.184 26.812 8.312 1 95.75 10 PRO B CA 1
ATOM 1209 C C . PRO B 1 10 ? 6.258 25.297 8.172 1 95.75 10 PRO B C 1
ATOM 1211 O O . PRO B 1 10 ? 6.824 24.781 7.203 1 95.75 10 PRO B O 1
ATOM 1214 N N . ILE B 1 11 ? 5.766 24.562 9.156 1 96.88 11 ILE B N 1
ATOM 1215 C CA . ILE B 1 11 ? 5.723 23.109 9.102 1 96.88 11 ILE B CA 1
ATOM 1216 C C . ILE B 1 11 ? 4.84 22.656 7.938 1 96.88 11 ILE B C 1
ATOM 1218 O O . ILE B 1 11 ? 5.238 21.812 7.141 1 96.88 11 ILE B O 1
ATOM 1222 N N . ALA B 1 12 ? 3.727 23.266 7.863 1 97.94 12 ALA B N 1
ATOM 1223 C CA . ALA B 1 12 ? 2.783 22.953 6.793 1 97.94 12 ALA B CA 1
ATOM 1224 C C . ALA B 1 12 ? 3.406 23.188 5.422 1 97.94 12 ALA B C 1
ATOM 1226 O O . ALA B 1 12 ? 3.254 22.375 4.512 1 97.94 12 ALA B O 1
ATOM 1227 N N . THR B 1 13 ? 4.109 24.297 5.262 1 97.31 13 THR B N 1
ATOM 1228 C CA . THR B 1 13 ? 4.738 24.641 3.992 1 97.31 13 THR B CA 1
ATOM 1229 C C . THR B 1 13 ? 5.785 23.594 3.609 1 97.31 13 THR B C 1
ATOM 1231 O O . THR B 1 13 ? 5.824 23.141 2.465 1 97.31 13 THR B O 1
ATOM 1234 N N . ARG B 1 14 ? 6.551 23.203 4.516 1 96.75 14 ARG B N 1
ATOM 1235 C CA . ARG B 1 14 ? 7.59 22.219 4.258 1 96.75 14 ARG B CA 1
ATOM 1236 C C . ARG B 1 14 ? 6.977 20.875 3.871 1 96.75 14 ARG B C 1
ATOM 1238 O O . ARG B 1 14 ? 7.473 20.203 2.967 1 96.75 14 ARG B O 1
ATOM 1245 N N . ILE B 1 15 ? 5.965 20.469 4.586 1 98 15 ILE B N 1
ATOM 1246 C CA . ILE B 1 15 ? 5.305 19.203 4.305 1 98 15 ILE B CA 1
ATOM 1247 C C . ILE B 1 15 ? 4.707 19.234 2.898 1 98 15 ILE B C 1
ATOM 1249 O O . ILE B 1 15 ? 4.875 18.281 2.125 1 98 15 ILE B O 1
ATOM 1253 N N . ARG B 1 16 ? 4.062 20.312 2.557 1 98.25 16 ARG B N 1
ATOM 1254 C CA . ARG B 1 16 ? 3.482 20.438 1.222 1 98.25 16 ARG B CA 1
ATOM 1255 C C . ARG B 1 16 ? 4.562 20.391 0.148 1 98.25 16 ARG B C 1
ATOM 1257 O O . ARG B 1 16 ? 4.379 19.766 -0.899 1 98.25 16 ARG B O 1
ATOM 1264 N N . ASP B 1 17 ? 5.645 21.031 0.423 1 97.5 17 ASP B N 1
ATOM 1265 C CA . ASP B 1 17 ? 6.766 21 -0.509 1 97.5 17 ASP B CA 1
ATOM 1266 C C . ASP B 1 17 ? 7.293 19.578 -0.688 1 97.5 17 ASP B C 1
ATOM 1268 O O . ASP B 1 17 ? 7.527 19.125 -1.813 1 97.5 17 ASP B O 1
ATOM 1272 N N . ASN B 1 18 ? 7.492 18.859 0.392 1 96.94 18 ASN B N 1
ATOM 1273 C CA . ASN B 1 18 ? 7.996 17.484 0.353 1 96.94 18 ASN B CA 1
ATOM 1274 C C . ASN B 1 18 ? 7.039 16.562 -0.394 1 96.94 18 ASN B C 1
ATOM 1276 O O . ASN B 1 18 ? 7.473 15.742 -1.211 1 96.94 18 ASN B O 1
ATOM 1280 N N . VAL B 1 19 ? 5.754 16.656 -0.067 1 97.94 19 VAL B N 1
ATOM 1281 C CA . VAL B 1 19 ? 4.738 15.828 -0.709 1 97.94 19 VAL B CA 1
ATOM 1282 C C . VAL B 1 19 ? 4.734 16.078 -2.213 1 97.94 19 VAL B C 1
ATOM 1284 O O . VAL B 1 19 ? 4.645 15.148 -3.012 1 97.94 19 VAL B O 1
ATOM 1287 N N . GLY B 1 20 ? 4.895 17.328 -2.588 1 97.62 20 GLY B N 1
ATOM 1288 C CA . GLY B 1 20 ? 4.902 17.719 -3.988 1 97.62 20 GLY B CA 1
ATOM 1289 C C . GLY B 1 20 ? 6.082 17.156 -4.758 1 97.62 20 GLY B C 1
ATOM 1290 O O . GLY B 1 20 ? 6.039 17.062 -5.988 1 97.62 20 GLY B O 1
ATOM 1291 N N . ARG B 1 21 ? 7.113 16.75 -4.098 1 97.44 21 ARG B N 1
ATOM 1292 C CA . ARG B 1 21 ? 8.328 16.25 -4.727 1 97.44 21 ARG B CA 1
ATOM 1293 C C . ARG B 1 21 ? 8.305 14.734 -4.832 1 97.44 21 ARG B C 1
ATOM 1295 O O . ARG B 1 21 ? 9.219 14.125 -5.398 1 97.44 21 ARG B O 1
ATOM 1302 N N . GLN B 1 22 ? 7.285 14.172 -4.32 1 98.06 22 GLN B N 1
ATOM 1303 C CA . GLN B 1 22 ? 7.172 12.719 -4.422 1 98.06 22 GLN B CA 1
ATOM 1304 C C . GLN B 1 22 ? 6.668 12.297 -5.801 1 98.06 22 GLN B C 1
ATOM 1306 O O . GLN B 1 22 ? 5.52 12.562 -6.156 1 98.06 22 GLN B O 1
ATOM 1311 N N . GLY B 1 23 ? 7.469 11.594 -6.527 1 98.69 23 GLY B N 1
ATOM 1312 C CA . GLY B 1 23 ? 7.062 11.102 -7.832 1 98.69 23 GLY B CA 1
ATOM 1313 C C . GLY B 1 23 ? 5.809 10.25 -7.785 1 98.69 23 GLY B C 1
ATOM 1314 O O . GLY B 1 23 ? 4.926 10.391 -8.641 1 98.69 23 GLY B O 1
ATOM 1315 N N . PHE B 1 24 ? 5.742 9.406 -6.762 1 98.81 24 PHE B N 1
ATOM 1316 C CA . PHE B 1 24 ? 4.633 8.461 -6.715 1 98.81 24 PHE B CA 1
ATOM 1317 C C . PHE B 1 24 ? 3.326 9.172 -6.387 1 98.81 24 PHE B C 1
ATOM 1319 O O . PHE B 1 24 ? 2.26 8.773 -6.863 1 98.81 24 PHE B O 1
ATOM 1326 N N . MET B 1 25 ? 3.391 10.219 -5.594 1 98.69 25 MET B N 1
ATOM 1327 C CA . MET B 1 25 ? 2.221 11.055 -5.336 1 98.69 25 MET B CA 1
ATOM 1328 C C . MET B 1 25 ? 1.652 11.609 -6.641 1 98.69 25 MET B C 1
ATOM 1330 O O . MET B 1 25 ? 0.454 11.484 -6.898 1 98.69 25 MET B O 1
ATOM 1334 N N . GLY B 1 26 ? 2.539 12.125 -7.398 1 98.56 26 GLY B N 1
ATOM 1335 C CA . GLY B 1 26 ? 2.117 12.648 -8.688 1 98.56 26 GLY B CA 1
ATOM 1336 C C . GLY B 1 26 ? 1.623 11.562 -9.633 1 98.56 26 GLY B C 1
ATOM 1337 O O . GLY B 1 26 ? 0.64 11.758 -10.352 1 98.56 26 GLY B O 1
ATOM 1338 N N . HIS B 1 27 ? 2.271 10.438 -9.625 1 98.81 27 HIS B N 1
ATOM 1339 C CA . HIS B 1 27 ? 1.934 9.336 -10.523 1 98.81 27 HIS B CA 1
ATOM 1340 C C . HIS B 1 27 ? 0.554 8.773 -10.203 1 98.81 27 HIS B C 1
ATOM 1342 O O . HIS B 1 27 ? -0.233 8.5 -11.117 1 98.81 27 HIS B O 1
ATOM 1348 N N . VAL B 1 28 ? 0.237 8.672 -8.938 1 98.81 28 VAL B N 1
ATOM 1349 C CA . VAL B 1 28 ? -1.068 8.18 -8.508 1 98.81 28 VAL B CA 1
ATOM 1350 C C . VAL B 1 28 ? -2.121 9.266 -8.711 1 98.81 28 VAL B C 1
ATOM 1352 O O . VAL B 1 28 ? -3.293 8.969 -8.961 1 98.81 28 VAL B O 1
ATOM 1355 N N . GLY B 1 29 ? -1.675 10.461 -8.672 1 98.75 29 GLY B N 1
ATOM 1356 C CA . GLY B 1 29 ? -2.598 11.578 -8.836 1 98.75 29 GLY B CA 1
ATOM 1357 C C . GLY B 1 29 ? -3.355 11.914 -7.562 1 98.75 29 GLY B C 1
ATOM 1358 O O . GLY B 1 29 ? -4.512 12.336 -7.617 1 98.75 29 GLY B O 1
ATOM 1359 N N . ALA B 1 30 ? -2.744 11.711 -6.434 1 98.81 30 ALA B N 1
ATOM 1360 C CA . ALA B 1 30 ? -3.361 12.031 -5.148 1 98.81 30 ALA B CA 1
ATOM 1361 C C . ALA B 1 30 ? -3.098 13.477 -4.754 1 98.81 30 ALA B C 1
ATOM 1363 O O . ALA B 1 30 ? -2.139 14.094 -5.23 1 98.81 30 ALA B O 1
ATOM 1364 N N . GLU B 1 31 ? -3.945 13.969 -3.936 1 98.5 31 GLU B N 1
ATOM 1365 C CA . GLU B 1 31 ? -3.768 15.336 -3.455 1 98.5 31 GLU B CA 1
ATOM 1366 C C . GLU B 1 31 ? -3.82 15.391 -1.931 1 98.5 31 GLU B C 1
ATOM 1368 O O . GLU B 1 31 ? -4.535 14.617 -1.297 1 98.5 31 GLU B O 1
ATOM 1373 N N . LEU B 1 32 ? -3.066 16.266 -1.36 1 98.81 32 LEU B N 1
ATOM 1374 C CA . LEU B 1 32 ? -3.176 16.625 0.048 1 98.81 32 LEU B CA 1
ATOM 1375 C C . LEU B 1 32 ? -4.324 17.609 0.268 1 98.81 32 LEU B C 1
ATOM 1377 O O . LEU B 1 32 ? -4.145 18.828 0.15 1 98.81 32 LEU B O 1
ATOM 1381 N N . ALA B 1 33 ? -5.461 17.109 0.653 1 98.81 33 ALA B N 1
ATOM 1382 C CA . ALA B 1 33 ? -6.703 17.875 0.683 1 98.81 33 ALA B CA 1
ATOM 1383 C C . ALA B 1 33 ? -6.789 18.734 1.944 1 98.81 33 ALA B C 1
ATOM 1385 O O . ALA B 1 33 ? -7.336 19.828 1.916 1 98.81 33 ALA B O 1
ATOM 1386 N N . GLU B 1 34 ? -6.363 18.203 3.029 1 98.69 34 GLU B N 1
ATOM 1387 C CA . GLU B 1 34 ? -6.352 18.906 4.309 1 98.69 34 GLU B CA 1
ATOM 1388 C C . GLU B 1 34 ? -5.07 18.625 5.082 1 98.69 34 GLU B C 1
ATOM 1390 O O . GLU B 1 34 ? -4.539 17.5 5.027 1 98.69 34 GLU B O 1
ATOM 1395 N N . LEU B 1 35 ? -4.645 19.656 5.801 1 98.62 35 LEU B N 1
ATOM 1396 C CA . LEU B 1 35 ? -3.453 19.547 6.633 1 98.62 35 LEU B CA 1
ATOM 1397 C C . LEU B 1 35 ? -3.592 20.391 7.895 1 98.62 35 LEU B C 1
ATOM 1399 O O . LEU B 1 35 ? -3.887 21.578 7.816 1 98.62 35 LEU B O 1
ATOM 1403 N N . SER B 1 36 ? -3.475 19.797 8.969 1 97.69 36 SER B N 1
ATOM 1404 C CA . SER B 1 36 ? -3.445 20.438 10.273 1 97.69 36 SER B CA 1
ATOM 1405 C C . SER B 1 36 ? -2.521 19.703 11.234 1 97.69 36 SER B C 1
ATOM 1407 O O . SER B 1 36 ? -2.062 18.594 10.945 1 97.69 36 SER B O 1
ATOM 1409 N N . ARG B 1 37 ? -2.186 20.359 12.32 1 97.12 37 ARG B N 1
ATOM 1410 C CA . ARG B 1 37 ? -1.296 19.703 13.273 1 97.12 37 ARG B CA 1
ATOM 1411 C C . ARG B 1 37 ? -1.896 18.391 13.766 1 97.12 37 ARG B C 1
ATOM 1413 O O . ARG B 1 37 ? -3.01 18.375 14.289 1 97.12 37 ARG B O 1
ATOM 1420 N N . GLY B 1 38 ? -1.245 17.328 13.531 1 97.56 38 GLY B N 1
ATOM 1421 C CA . GLY B 1 38 ? -1.642 16 13.984 1 97.56 38 GLY B CA 1
ATOM 1422 C C . GLY B 1 38 ? -2.592 15.297 13.023 1 97.56 38 GLY B C 1
ATOM 1423 O O . GLY B 1 38 ? -3.139 14.242 13.352 1 97.56 38 GLY B O 1
ATOM 1424 N N . ALA B 1 39 ? -2.803 15.898 11.844 1 98.69 39 ALA B N 1
ATOM 1425 C CA . ALA B 1 39 ? -3.783 15.258 10.969 1 98.69 39 ALA B CA 1
ATOM 1426 C C . ALA B 1 39 ? -3.57 15.672 9.516 1 98.69 39 ALA B C 1
ATOM 1428 O O . ALA B 1 39 ? -3.043 16.75 9.242 1 98.69 39 ALA B O 1
ATOM 1429 N N . CYS B 1 40 ? -4.012 14.789 8.617 1 98.5 40 CYS B N 1
ATOM 1430 C CA . CYS B 1 40 ? -4.082 15.148 7.207 1 98.5 40 CYS B CA 1
ATOM 1431 C C . CYS B 1 40 ? -5.125 14.305 6.48 1 98.5 40 CYS B C 1
ATOM 1433 O O . CYS B 1 40 ? -5.578 13.281 7 1 98.5 40 CYS B O 1
ATOM 1435 N N . THR B 1 41 ? -5.535 14.805 5.371 1 98.94 41 THR B N 1
ATOM 1436 C CA . THR B 1 41 ? -6.426 14.102 4.453 1 98.94 41 THR B CA 1
ATOM 1437 C C . THR B 1 41 ? -5.816 14.039 3.053 1 98.94 41 THR B C 1
ATOM 1439 O O . THR B 1 41 ? -5.422 15.062 2.494 1 98.94 41 THR B O 1
ATOM 1442 N N . LEU B 1 42 ? -5.695 12.852 2.551 1 98.94 42 LEU B N 1
ATOM 1443 C CA . LEU B 1 42 ? -5.359 12.648 1.146 1 98.94 42 LEU B CA 1
ATOM 1444 C C . LEU B 1 42 ? -6.582 12.18 0.359 1 98.94 42 LEU B C 1
ATOM 1446 O O . LEU B 1 42 ? -7.449 11.492 0.902 1 98.94 42 LEU B O 1
ATOM 1450 N N . ALA B 1 43 ? -6.582 12.555 -0.892 1 98.94 43 ALA B N 1
ATOM 1451 C CA . ALA B 1 43 ? -7.688 12.125 -1.745 1 98.94 43 ALA B CA 1
ATOM 1452 C C . ALA B 1 43 ? -7.207 11.859 -3.17 1 98.94 43 ALA B C 1
ATOM 1454 O O . ALA B 1 43 ? -6.215 12.445 -3.617 1 98.94 43 ALA B O 1
ATOM 1455 N N . VAL B 1 44 ? -7.945 10.984 -3.867 1 98.88 44 VAL B N 1
ATOM 1456 C CA . VAL B 1 44 ? -7.633 10.695 -5.262 1 98.88 44 VAL B CA 1
ATOM 1457 C C . VAL B 1 44 ? -8.914 10.352 -6.02 1 98.88 44 VAL B C 1
ATOM 1459 O O . VAL B 1 44 ? -9.789 9.672 -5.488 1 98.88 44 VAL B O 1
ATOM 1462 N N . ASP B 1 45 ? -8.977 10.836 -7.191 1 98.81 45 ASP B N 1
ATOM 1463 C CA . ASP B 1 45 ? -10.133 10.555 -8.039 1 98.81 45 ASP B CA 1
ATOM 1464 C C . ASP B 1 45 ? -9.945 9.25 -8.805 1 98.81 45 ASP B C 1
ATOM 1466 O O . ASP B 1 45 ? -8.82 8.859 -9.117 1 98.81 45 ASP B O 1
ATOM 1470 N N . ARG B 1 46 ? -11.07 8.68 -9.086 1 98.56 46 ARG B N 1
ATOM 1471 C CA . ARG B 1 46 ? -11.109 7.445 -9.859 1 98.56 46 ARG B CA 1
ATOM 1472 C C . ARG B 1 46 ? -10.562 7.656 -11.266 1 98.56 46 ARG B C 1
ATOM 1474 O O . ARG B 1 46 ? -10.953 8.594 -11.953 1 98.56 46 ARG B O 1
ATOM 1481 N N . ARG B 1 47 ? -9.648 6.852 -11.695 1 98.5 47 ARG B N 1
ATOM 1482 C CA . ARG B 1 47 ? -9.07 6.73 -13.031 1 98.5 47 ARG B CA 1
ATOM 1483 C C . ARG B 1 47 ? -8.82 5.27 -13.391 1 98.5 47 ARG B C 1
ATOM 1485 O O . ARG B 1 47 ? -8.516 4.453 -12.516 1 98.5 47 ARG B O 1
ATOM 1492 N N . PRO B 1 48 ? -8.953 4.891 -14.664 1 98.19 48 PRO B N 1
ATOM 1493 C CA . PRO B 1 48 ? -8.758 3.492 -15.055 1 98.19 48 PRO B CA 1
ATOM 1494 C C . PRO B 1 48 ? -7.422 2.928 -14.562 1 98.19 48 PRO B C 1
ATOM 1496 O O . PRO B 1 48 ? -7.336 1.748 -14.219 1 98.19 48 PRO B O 1
ATOM 1499 N N . GLU B 1 49 ? -6.418 3.77 -14.43 1 98.69 49 GLU B N 1
ATOM 1500 C CA . GLU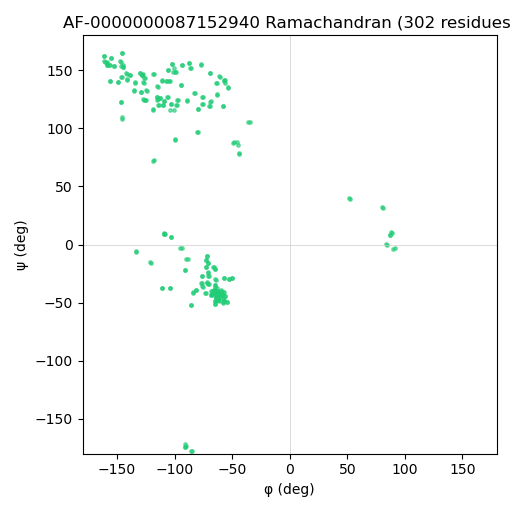 B 1 49 ? -5.07 3.359 -14.047 1 98.69 49 GLU B CA 1
ATOM 1501 C C . GLU B 1 49 ? -5.02 2.941 -12.586 1 98.69 49 GLU B C 1
ATOM 1503 O O . GLU B 1 49 ? -4.059 2.303 -12.148 1 98.69 49 GLU B O 1
ATOM 1508 N N . LEU B 1 50 ? -6.035 3.311 -11.836 1 98.88 50 LEU B N 1
ATOM 1509 C CA . LEU B 1 50 ? -5.996 3.059 -10.398 1 98.88 50 LEU B CA 1
ATOM 1510 C C . LEU B 1 50 ? -6.871 1.866 -10.031 1 98.88 50 LEU B C 1
ATOM 1512 O O . LEU B 1 50 ? -7.027 1.545 -8.852 1 98.88 50 LEU B O 1
ATOM 1516 N N . LEU B 1 51 ? -7.41 1.171 -11.023 1 98.31 51 LEU B N 1
ATOM 1517 C CA . LEU B 1 51 ? -8.406 0.137 -10.773 1 98.31 51 LEU B CA 1
ATOM 1518 C C . LEU B 1 51 ? -7.785 -1.252 -10.867 1 98.31 51 LEU B C 1
ATOM 1520 O O . LEU B 1 51 ? -6.711 -1.418 -11.445 1 98.31 51 LEU B O 1
ATOM 1524 N N . GLN B 1 52 ? -8.453 -2.164 -10.172 1 96.38 52 GLN B N 1
ATOM 1525 C CA . GLN B 1 52 ? -8.188 -3.586 -10.367 1 96.38 52 GLN B CA 1
ATOM 1526 C C . GLN B 1 52 ? -9.094 -4.176 -11.438 1 96.38 52 GLN B C 1
ATOM 1528 O O . GLN B 1 52 ? -9.773 -3.441 -12.156 1 96.38 52 GLN B O 1
ATOM 1533 N N . GLN B 1 53 ? -9.055 -5.422 -11.633 1 94.69 53 GLN B N 1
ATOM 1534 C CA . GLN B 1 53 ? -9.57 -6.074 -12.828 1 94.69 53 GLN B CA 1
ATOM 1535 C C . GLN B 1 53 ? -11.094 -6.074 -12.836 1 94.69 53 GLN B C 1
ATOM 1537 O O . GLN B 1 53 ? -11.719 -6.312 -13.875 1 94.69 53 GLN B O 1
ATOM 1542 N N . HIS B 1 54 ? -11.742 -5.773 -11.711 1 93.62 54 HIS B N 1
ATOM 1543 C CA . HIS B 1 54 ? -13.195 -5.793 -11.664 1 93.62 54 HIS B CA 1
ATOM 1544 C C . HIS B 1 54 ? -13.766 -4.383 -11.578 1 93.62 54 HIS B C 1
ATOM 1546 O O . HIS B 1 54 ? -14.922 -4.199 -11.195 1 93.62 54 HIS B O 1
ATOM 1552 N N . GLY B 1 55 ? -12.914 -3.42 -11.75 1 94.38 55 GLY B N 1
ATOM 1553 C CA . GLY B 1 55 ? -13.375 -2.043 -11.812 1 94.38 55 GLY B CA 1
ATOM 1554 C C . GLY B 1 55 ? -13.453 -1.378 -10.445 1 94.38 55 GLY B C 1
ATOM 1555 O O . GLY B 1 55 ? -14.102 -0.342 -10.289 1 94.38 55 GLY B O 1
ATOM 1556 N N . LEU B 1 56 ? -12.938 -1.976 -9.523 1 96.44 56 LEU B N 1
ATOM 1557 C CA . LEU B 1 56 ? -12.789 -1.393 -8.195 1 96.44 56 LEU B CA 1
ATOM 1558 C C . LEU B 1 56 ? -11.422 -0.735 -8.047 1 96.44 56 LEU B C 1
ATOM 1560 O O . LEU B 1 56 ? -10.484 -1.063 -8.773 1 96.44 56 LEU B O 1
ATOM 1564 N N . PHE B 1 57 ? -11.359 0.288 -7.102 1 98.5 57 PHE B N 1
ATOM 1565 C CA . PHE B 1 57 ? -10.016 0.765 -6.785 1 98.5 57 PHE B CA 1
ATOM 1566 C C . PHE B 1 57 ? -9.117 -0.392 -6.375 1 98.5 57 PHE B C 1
ATOM 1568 O O . PHE B 1 57 ? -9.531 -1.275 -5.621 1 98.5 57 PHE B O 1
ATOM 1575 N N . HIS B 1 58 ? -7.945 -0.408 -6.887 1 98.69 58 HIS B N 1
ATOM 1576 C CA . HIS B 1 58 ? -6.965 -1.408 -6.48 1 98.69 58 HIS B CA 1
ATOM 1577 C C . HIS B 1 58 ? -6.598 -1.256 -5.008 1 98.69 58 HIS B C 1
ATOM 1579 O O . HIS B 1 58 ? -6.398 -0.139 -4.523 1 98.69 58 HIS B O 1
ATOM 1585 N N . GLY B 1 59 ? -6.453 -2.352 -4.25 1 98.44 59 GLY B N 1
ATOM 1586 C CA . GLY B 1 59 ? -6.039 -2.303 -2.857 1 98.44 59 GLY B CA 1
ATOM 1587 C C . GLY B 1 59 ? -4.711 -1.6 -2.652 1 98.44 59 GLY B C 1
ATOM 1588 O O . GLY B 1 59 ? -4.469 -1.018 -1.595 1 98.44 59 GLY B O 1
ATOM 1589 N N . GLY B 1 60 ? -3.881 -1.65 -3.617 1 98.69 60 GLY B N 1
ATOM 1590 C CA . GLY B 1 60 ? -2.598 -0.968 -3.572 1 98.69 60 GLY B CA 1
ATOM 1591 C C . GLY B 1 60 ? -2.727 0.542 -3.514 1 98.69 60 GLY B C 1
ATOM 1592 O O . GLY B 1 60 ? -1.847 1.226 -2.986 1 98.69 60 GLY B O 1
ATOM 1593 N N . VAL B 1 61 ? -3.797 1.095 -4.102 1 98.88 61 VAL B N 1
ATOM 1594 C CA . VAL B 1 61 ? -4.055 2.527 -4.008 1 98.88 61 VAL B CA 1
ATOM 1595 C C . VAL B 1 61 ? -4.43 2.891 -2.572 1 98.88 61 VAL B C 1
ATOM 1597 O O . VAL B 1 61 ? -3.932 3.875 -2.021 1 98.88 61 VAL B O 1
ATOM 1600 N N . THR B 1 62 ? -5.281 2.041 -2.018 1 98.88 62 THR B N 1
ATOM 1601 C CA . THR B 1 62 ? -5.648 2.209 -0.617 1 98.88 62 THR B CA 1
ATOM 1602 C C . THR B 1 62 ? -4.414 2.168 0.275 1 98.88 62 THR B C 1
ATOM 1604 O O . THR B 1 62 ? -4.238 3.021 1.146 1 98.88 62 THR B O 1
ATOM 1607 N N . ALA B 1 63 ? -3.541 1.224 0.059 1 98.88 63 ALA B N 1
ATOM 1608 C CA . ALA B 1 63 ? -2.332 1.054 0.861 1 98.88 63 ALA B CA 1
ATOM 1609 C C . ALA B 1 63 ? -1.409 2.26 0.723 1 98.88 63 ALA B C 1
ATOM 1611 O O . ALA B 1 63 ? -0.832 2.725 1.709 1 98.88 63 ALA B O 1
ATOM 1612 N N . PHE B 1 64 ? -1.273 2.748 -0.478 1 98.88 64 PHE B N 1
ATOM 1613 C CA . PHE B 1 64 ? -0.495 3.955 -0.735 1 98.88 64 PHE B CA 1
ATOM 1614 C C . PHE B 1 64 ? -1.039 5.129 0.067 1 98.88 64 PHE B C 1
ATOM 1616 O O . PHE B 1 64 ? -0.277 5.859 0.705 1 98.88 64 PHE B O 1
ATOM 1623 N N . LEU B 1 65 ? -2.334 5.359 0.01 1 98.94 65 LEU B N 1
ATOM 1624 C CA . LEU B 1 65 ? -2.949 6.469 0.727 1 98.94 65 LEU B CA 1
ATOM 1625 C C . LEU B 1 65 ? -2.691 6.359 2.227 1 98.94 65 LEU B C 1
ATOM 1627 O O . LEU B 1 65 ? -2.328 7.348 2.871 1 98.94 65 LEU B O 1
ATOM 1631 N N . VAL B 1 66 ? -2.818 5.172 2.75 1 98.94 66 VAL B N 1
ATOM 1632 C CA . VAL B 1 66 ? -2.627 4.938 4.176 1 98.94 66 VAL B CA 1
ATOM 1633 C C . VAL B 1 66 ? -1.172 5.211 4.555 1 98.94 66 VAL B C 1
ATOM 1635 O O . VAL B 1 66 ? -0.896 5.945 5.504 1 98.94 66 VAL B O 1
ATOM 1638 N N . ASP B 1 67 ? -0.267 4.621 3.826 1 98.94 67 ASP B N 1
ATOM 1639 C CA . ASP B 1 67 ? 1.157 4.789 4.094 1 98.94 67 ASP B CA 1
ATOM 1640 C C . ASP B 1 67 ? 1.539 6.27 4.121 1 98.94 67 ASP B C 1
ATOM 1642 O O . ASP B 1 67 ? 2.162 6.738 5.074 1 98.94 67 ASP B O 1
ATOM 1646 N N . ASN B 1 68 ? 1.106 6.934 3.111 1 98.81 68 ASN B N 1
ATOM 1647 C CA . ASN B 1 68 ? 1.514 8.32 2.953 1 98.81 68 ASN B CA 1
ATOM 1648 C C . ASN B 1 68 ? 0.811 9.234 3.959 1 98.81 68 ASN B C 1
ATOM 1650 O O . ASN B 1 68 ? 1.439 10.109 4.559 1 98.81 68 ASN B O 1
ATOM 1654 N N . ALA B 1 69 ? -0.476 9.031 4.195 1 98.94 69 ALA B N 1
ATOM 1655 C CA . ALA B 1 69 ? -1.25 9.883 5.09 1 98.94 69 ALA B CA 1
ATOM 1656 C C . ALA B 1 69 ? -0.754 9.766 6.527 1 98.94 69 ALA B C 1
ATOM 1658 O O . ALA B 1 69 ? -0.668 10.766 7.246 1 98.94 69 ALA B O 1
ATOM 1659 N N . THR B 1 70 ? -0.441 8.555 6.938 1 98.94 70 THR B N 1
ATOM 1660 C CA . THR B 1 70 ? -0.009 8.383 8.32 1 98.94 70 THR B CA 1
ATOM 1661 C C . THR B 1 70 ? 1.348 9.039 8.547 1 98.94 70 THR B C 1
ATOM 1663 O O . THR B 1 70 ? 1.565 9.68 9.578 1 98.94 70 THR B O 1
ATOM 1666 N N . THR B 1 71 ? 2.211 8.906 7.602 1 98.69 71 THR B N 1
ATOM 1667 C CA . THR B 1 71 ? 3.533 9.508 7.73 1 98.69 71 THR B CA 1
ATOM 1668 C C . THR B 1 71 ? 3.439 11.031 7.711 1 98.69 71 THR B C 1
ATOM 1670 O O . THR B 1 71 ? 4.086 11.711 8.508 1 98.69 71 THR B O 1
ATOM 1673 N N . ILE B 1 72 ? 2.598 11.562 6.812 1 98.75 72 ILE B N 1
ATOM 1674 C CA . ILE B 1 72 ? 2.396 13.008 6.711 1 98.75 72 ILE B CA 1
ATOM 1675 C C . ILE B 1 72 ? 1.792 13.531 8.008 1 98.75 72 ILE B C 1
ATOM 1677 O O . ILE B 1 72 ? 2.271 14.523 8.57 1 98.75 72 ILE B O 1
ATOM 1681 N N . ALA B 1 73 ? 0.75 12.883 8.531 1 98.81 73 ALA B N 1
ATOM 1682 C CA . ALA B 1 73 ? 0.127 13.305 9.781 1 98.81 73 ALA B CA 1
ATOM 1683 C C . ALA B 1 73 ? 1.148 13.352 10.914 1 98.81 73 ALA B C 1
ATOM 1685 O O . ALA B 1 73 ? 1.192 14.312 11.68 1 98.81 73 ALA B O 1
ATOM 1686 N N . ALA B 1 74 ? 1.966 12.359 10.992 1 98.75 74 ALA B N 1
ATOM 1687 C CA . ALA B 1 74 ? 2.982 12.312 12.039 1 98.75 74 ALA B CA 1
ATOM 1688 C C . ALA B 1 74 ? 3.941 13.492 11.938 1 98.75 74 ALA B C 1
ATOM 1690 O O . ALA B 1 74 ? 4.285 14.117 12.945 1 98.75 74 ALA B O 1
ATOM 1691 N N . ALA B 1 75 ? 4.34 13.805 10.742 1 97.94 75 ALA B N 1
ATOM 1692 C CA . ALA B 1 75 ? 5.312 14.867 10.508 1 97.94 75 ALA B CA 1
ATOM 1693 C C . ALA B 1 75 ? 4.75 16.219 10.914 1 97.94 75 ALA B C 1
ATOM 1695 O O . ALA B 1 75 ? 5.504 17.172 11.133 1 97.94 75 ALA B O 1
ATOM 1696 N N . THR B 1 76 ? 3.43 16.344 10.984 1 97.69 76 THR B N 1
ATOM 1697 C CA . THR B 1 76 ? 2.809 17.625 11.328 1 97.69 76 THR B CA 1
ATOM 1698 C C . THR B 1 76 ? 3 17.938 12.812 1 97.69 76 THR B C 1
ATOM 1700 O O . THR B 1 76 ? 2.842 19.094 13.234 1 97.69 76 THR B O 1
ATOM 1703 N N . SER B 1 77 ? 3.295 16.953 13.648 1 94.94 77 SER B N 1
ATOM 1704 C CA . SER B 1 77 ? 3.309 17.156 15.094 1 94.94 77 SER B CA 1
ATOM 1705 C C . SER B 1 77 ? 4.402 18.125 15.508 1 94.94 77 SER B C 1
ATOM 1707 O O . SER B 1 77 ? 4.133 19.109 16.203 1 94.94 77 SER B O 1
ATOM 1709 N N . ARG B 1 78 ? 5.609 17.875 14.984 1 91.69 78 ARG B N 1
ATOM 1710 C CA . ARG B 1 78 ? 6.73 18.703 15.406 1 91.69 78 ARG B CA 1
ATOM 1711 C C . ARG B 1 78 ? 7.547 19.172 14.203 1 91.69 78 ARG B C 1
ATOM 1713 O O . ARG B 1 78 ? 8.523 19.906 14.359 1 91.69 78 ARG B O 1
ATOM 1720 N N . GLY B 1 79 ? 7.203 18.656 13.016 1 92.44 79 GLY B N 1
ATOM 1721 C CA . GLY B 1 79 ? 7.875 19.094 11.805 1 92.44 79 GLY B CA 1
ATOM 1722 C C . GLY B 1 79 ? 9.078 18.25 11.453 1 92.44 79 GLY B C 1
ATOM 1723 O O . GLY B 1 79 ? 9.734 18.484 10.43 1 92.44 79 GLY B O 1
ATOM 1724 N N . GLN B 1 80 ? 9.391 17.359 12.227 1 92.25 80 GLN B N 1
ATOM 1725 C CA . GLN B 1 80 ? 10.547 16.516 11.922 1 92.25 80 GLN B CA 1
ATOM 1726 C C . GLN B 1 80 ? 10.211 15.477 10.859 1 92.25 80 GLN B C 1
ATOM 1728 O O . GLN B 1 80 ? 9.047 15.102 10.695 1 92.25 80 GLN B O 1
ATOM 1733 N N . PRO B 1 81 ? 11.25 15 10.133 1 94.56 81 PRO B N 1
ATOM 1734 C CA . PRO B 1 81 ? 11.023 13.93 9.156 1 94.56 81 PRO B CA 1
ATOM 1735 C C . PRO B 1 81 ? 10.508 12.648 9.797 1 94.56 81 PRO B C 1
ATOM 1737 O O . PRO B 1 81 ? 10.828 12.359 10.953 1 94.56 81 PRO B O 1
ATOM 1740 N N . ALA B 1 82 ? 9.688 11.992 9.102 1 96.5 82 ALA B N 1
ATOM 1741 C CA . ALA B 1 82 ? 9.047 10.773 9.578 1 96.5 82 ALA B CA 1
ATOM 1742 C C . ALA B 1 82 ? 9.172 9.656 8.547 1 96.5 82 ALA B C 1
ATOM 1744 O O . ALA B 1 82 ? 9.195 9.914 7.336 1 96.5 82 ALA B O 1
ATOM 1745 N N . LEU B 1 83 ? 9.266 8.406 9.039 1 96.38 83 LEU B N 1
ATOM 1746 C CA . LEU B 1 83 ? 9.32 7.203 8.219 1 96.38 83 LEU B CA 1
ATOM 1747 C C . LEU B 1 83 ? 8.391 6.129 8.773 1 96.38 83 LEU B C 1
ATOM 1749 O O . LEU B 1 83 ? 8.344 5.898 9.984 1 96.38 83 LEU B O 1
ATOM 1753 N N . THR B 1 84 ? 7.742 5.48 7.879 1 98.44 84 THR B N 1
ATOM 1754 C CA . THR B 1 84 ? 6.875 4.402 8.336 1 98.44 84 THR B CA 1
ATOM 1755 C C . THR B 1 84 ? 7.699 3.238 8.883 1 98.44 84 THR B C 1
ATOM 1757 O O . THR B 1 84 ? 8.594 2.729 8.195 1 98.44 84 THR B O 1
ATOM 1760 N N . ALA B 1 85 ? 7.434 2.895 10.109 1 98.69 85 ALA B N 1
ATOM 1761 C CA . ALA B 1 85 ? 8.016 1.668 10.656 1 98.69 85 ALA B CA 1
ATOM 1762 C C . ALA B 1 85 ? 7.148 0.456 10.312 1 98.69 85 ALA B C 1
ATOM 1764 O O . ALA B 1 85 ? 7.648 -0.543 9.789 1 98.69 85 ALA B O 1
ATOM 1765 N N . GLU B 1 86 ? 5.883 0.622 10.641 1 98.88 86 GLU B N 1
ATOM 1766 C CA . GLU B 1 86 ? 4.938 -0.45 10.344 1 98.88 86 GLU B CA 1
ATOM 1767 C C . GLU B 1 86 ? 3.498 0.062 10.359 1 98.88 86 GLU B C 1
ATOM 1769 O O . GLU B 1 86 ? 3.225 1.138 10.898 1 98.88 86 GLU B O 1
ATOM 1774 N N . TYR B 1 87 ? 2.627 -0.736 9.75 1 98.94 87 TYR B N 1
ATOM 1775 C CA . TYR B 1 87 ? 1.197 -0.532 9.945 1 98.94 87 TYR B CA 1
ATOM 1776 C C . TYR B 1 87 ? 0.42 -1.813 9.672 1 98.94 87 TYR B C 1
ATOM 1778 O O . TYR B 1 87 ? 0.919 -2.717 8.992 1 98.94 87 TYR B O 1
ATOM 1786 N N . LYS B 1 88 ? -0.693 -1.874 10.281 1 98.94 88 LYS B N 1
ATOM 1787 C CA . LYS B 1 88 ? -1.703 -2.881 9.961 1 98.94 88 LYS B CA 1
ATOM 1788 C C . LYS B 1 88 ? -2.875 -2.264 9.203 1 98.94 88 LYS B C 1
ATOM 1790 O O . LYS B 1 88 ? -3.443 -1.26 9.641 1 98.94 88 LYS B O 1
ATOM 1795 N N . LEU B 1 89 ? -3.162 -2.871 8.062 1 98.94 89 LEU B N 1
ATOM 1796 C CA . LEU B 1 89 ? -4.242 -2.41 7.203 1 98.94 89 LEU B CA 1
ATOM 1797 C C . LEU B 1 89 ? -5.348 -3.457 7.109 1 98.94 89 LEU B C 1
ATOM 1799 O O . LEU B 1 89 ? -5.074 -4.637 6.875 1 98.94 89 LEU B O 1
ATOM 1803 N N . ASN B 1 90 ? -6.539 -3.025 7.391 1 98.94 90 ASN B N 1
ATOM 1804 C CA . ASN B 1 90 ? -7.73 -3.842 7.195 1 98.94 90 ASN B CA 1
ATOM 1805 C C . ASN B 1 90 ? -8.586 -3.32 6.043 1 98.94 90 ASN B C 1
ATOM 1807 O O . ASN B 1 90 ? -8.992 -2.158 6.043 1 98.94 90 ASN B O 1
ATOM 1811 N N . LEU B 1 91 ? -8.766 -4.176 5.07 1 98.75 91 LEU B N 1
ATOM 1812 C CA . LEU B 1 91 ? -9.703 -3.859 4 1 98.75 91 LEU B CA 1
ATOM 1813 C C . LEU B 1 91 ? -11.109 -4.352 4.344 1 98.75 91 LEU B C 1
ATOM 1815 O O . LEU B 1 91 ? -11.312 -5.551 4.551 1 98.75 91 LEU B O 1
ATOM 1819 N N . LEU B 1 92 ? -12.047 -3.434 4.332 1 98.38 92 LEU B N 1
ATOM 1820 C CA . LEU B 1 92 ? -13.336 -3.691 4.953 1 98.38 92 LEU B CA 1
ATOM 1821 C C . LEU B 1 92 ? -14.398 -3.98 3.9 1 98.38 92 LEU B C 1
ATOM 1823 O O . LEU B 1 92 ? -15.328 -4.758 4.141 1 98.38 92 LEU B O 1
ATOM 1827 N N . SER B 1 93 ? -14.328 -3.32 2.844 1 96.25 93 SER B N 1
ATOM 1828 C CA . SER B 1 93 ? -15.32 -3.428 1.781 1 96.25 93 SER B CA 1
ATOM 1829 C C . SER B 1 93 ? -14.758 -2.959 0.445 1 96.25 93 SER B C 1
ATOM 1831 O O . SER B 1 93 ? -13.766 -2.23 0.407 1 96.25 93 SER B O 1
ATOM 1833 N N . PRO B 1 94 ? -15.344 -3.445 -0.629 1 94.12 94 PRO B N 1
ATOM 1834 C CA . PRO B 1 94 ? -14.891 -2.99 -1.946 1 94.12 94 PRO B CA 1
ATOM 1835 C C . PRO B 1 94 ? -14.969 -1.474 -2.105 1 94.12 94 PRO B C 1
ATOM 1837 O O . PRO B 1 94 ? -15.906 -0.846 -1.611 1 94.12 94 PRO B O 1
ATOM 1840 N N . ALA B 1 95 ? -13.977 -0.92 -2.768 1 96.06 95 ALA B N 1
ATOM 1841 C CA . ALA B 1 95 ? -13.93 0.515 -3.039 1 96.06 95 ALA B CA 1
ATOM 1842 C C . ALA B 1 95 ? -14.398 0.819 -4.457 1 96.06 95 ALA B C 1
ATOM 1844 O O . ALA B 1 95 ? -13.586 0.91 -5.383 1 96.06 95 ALA B O 1
ATOM 1845 N N . SER B 1 96 ? -15.641 1.065 -4.762 1 93.06 96 SER B N 1
ATOM 1846 C CA . SER B 1 96 ? -16.25 1.183 -6.082 1 93.06 96 SER B CA 1
ATOM 1847 C C . SER B 1 96 ? -16.641 2.623 -6.379 1 93.06 96 SER B C 1
ATOM 1849 O O . SER B 1 96 ? -17.156 2.922 -7.465 1 93.06 96 SER B O 1
ATOM 1851 N N . GLY B 1 97 ? -16.328 3.605 -5.691 1 93.62 97 GLY B N 1
ATOM 1852 C CA . GLY B 1 97 ? -16.797 4.973 -5.844 1 93.62 97 GLY B CA 1
ATOM 1853 C C . GLY B 1 97 ? -15.922 5.812 -6.742 1 93.62 97 GLY B C 1
ATOM 1854 O O . GLY B 1 97 ? -15.086 5.281 -7.477 1 93.62 97 GLY B O 1
ATOM 1855 N N . ASP B 1 98 ? -16.234 7.113 -6.758 1 97.12 98 ASP B N 1
ATOM 1856 C CA . ASP B 1 98 ? -15.602 8.047 -7.691 1 97.12 98 ASP B CA 1
ATOM 1857 C C . ASP B 1 98 ? -14.336 8.656 -7.094 1 97.12 98 ASP B C 1
ATOM 1859 O O . ASP B 1 98 ? -13.562 9.312 -7.797 1 97.12 98 ASP B O 1
ATOM 1863 N N . ARG B 1 99 ? -14.234 8.43 -5.863 1 98.5 99 ARG B N 1
ATOM 1864 C CA . ARG B 1 99 ? -13.148 9.07 -5.137 1 98.5 99 ARG B CA 1
ATOM 1865 C C . ARG B 1 99 ? -12.789 8.289 -3.875 1 98.5 99 ARG B C 1
ATOM 1867 O O . ARG B 1 99 ? -13.68 7.754 -3.203 1 98.5 99 ARG B O 1
ATOM 1874 N N . LEU B 1 100 ? -11.461 8.211 -3.598 1 98.88 100 LEU B N 1
ATOM 1875 C CA . LEU B 1 100 ? -11.023 7.734 -2.291 1 98.88 100 LEU B CA 1
ATOM 1876 C C . LEU B 1 100 ? -10.555 8.891 -1.418 1 98.88 100 LEU B C 1
ATOM 1878 O O . LEU B 1 100 ? -9.891 9.812 -1.903 1 98.88 100 LEU B O 1
ATOM 1882 N N . ILE B 1 101 ? -10.898 8.781 -0.194 1 98.94 101 ILE B N 1
ATOM 1883 C CA . ILE B 1 101 ? -10.469 9.742 0.812 1 98.94 101 ILE B CA 1
ATOM 1884 C C . ILE B 1 101 ? -9.812 9.008 1.982 1 98.94 101 ILE B C 1
ATOM 1886 O O . ILE B 1 101 ? -10.414 8.094 2.561 1 98.94 101 ILE B O 1
ATOM 1890 N N . CYS B 1 102 ? -8.625 9.367 2.299 1 99 102 CYS B N 1
ATOM 1891 C CA . CYS B 1 102 ? -7.926 8.82 3.453 1 99 102 CYS B CA 1
ATOM 1892 C C . CYS B 1 102 ? -7.691 9.891 4.512 1 99 102 CYS B C 1
ATOM 1894 O O . CYS B 1 102 ? -7.012 10.883 4.258 1 99 102 CYS B O 1
ATOM 1896 N N . ARG B 1 103 ? -8.219 9.672 5.645 1 99 103 ARG B N 1
ATOM 1897 C CA . ARG B 1 103 ? -8.023 10.578 6.777 1 99 103 ARG B CA 1
ATOM 1898 C C . ARG B 1 103 ? -7.137 9.938 7.836 1 99 103 ARG B C 1
ATOM 1900 O O . ARG B 1 103 ? -7.438 8.852 8.336 1 99 103 ARG B O 1
ATOM 1907 N N . ALA B 1 104 ? -6.066 10.617 8.141 1 98.94 104 ALA B N 1
ATOM 1908 C CA . ALA B 1 104 ? -5.137 10.133 9.164 1 98.94 104 ALA B CA 1
ATOM 1909 C C . ALA B 1 104 ? -5.047 11.109 10.328 1 98.94 104 ALA B C 1
ATOM 1911 O O . ALA B 1 104 ? -5.137 12.328 10.141 1 98.94 104 ALA B O 1
ATOM 1912 N N . ARG B 1 105 ? -4.859 10.539 11.469 1 98.88 105 ARG B N 1
ATOM 1913 C CA . ARG B 1 105 ? -4.723 11.352 12.672 1 98.88 105 ARG B CA 1
ATOM 1914 C C . ARG B 1 105 ? -3.754 10.711 13.664 1 98.88 105 ARG B C 1
ATOM 1916 O O . ARG B 1 105 ? -3.771 9.5 13.859 1 98.88 105 ARG B O 1
ATOM 1923 N N . VAL B 1 106 ? -3.021 11.547 14.336 1 98.88 106 VAL B N 1
ATOM 1924 C CA . VAL B 1 106 ? -2.119 11.086 15.383 1 98.88 106 VAL B CA 1
ATOM 1925 C C . VAL B 1 106 ? -2.92 10.742 16.641 1 98.88 106 VAL B C 1
ATOM 1927 O O . VAL B 1 106 ? -3.639 11.586 17.172 1 98.88 106 VAL B O 1
ATOM 1930 N N . ILE B 1 107 ? -2.758 9.484 17.016 1 98.81 107 ILE B N 1
ATOM 1931 C CA . ILE B 1 107 ? -3.389 9.016 18.25 1 98.81 107 ILE B CA 1
ATOM 1932 C C . ILE B 1 107 ? -2.51 9.359 19.453 1 98.81 107 ILE B C 1
ATOM 1934 O O . ILE B 1 107 ? -3.006 9.828 20.469 1 98.81 107 ILE B O 1
ATOM 1938 N N . LYS B 1 108 ? -1.227 9.172 19.281 1 98.31 108 LYS B N 1
ATOM 1939 C CA . LYS B 1 108 ? -0.233 9.461 20.312 1 98.31 108 LYS B CA 1
ATOM 1940 C C . LYS B 1 108 ? 1.066 9.969 19.688 1 98.31 108 LYS B C 1
ATOM 1942 O O . LYS B 1 108 ? 1.797 9.211 19.047 1 98.31 108 LYS B O 1
ATOM 1947 N N . PRO B 1 109 ? 1.275 11.203 19.906 1 96.88 109 PRO B N 1
ATOM 1948 C CA . PRO B 1 109 ? 2.582 11.688 19.469 1 96.88 109 PRO B CA 1
ATOM 1949 C C . PRO B 1 109 ? 3.734 11.133 20.297 1 96.88 109 PRO B C 1
ATOM 1951 O O . PRO B 1 109 ? 3.541 10.758 21.453 1 96.88 109 PRO B O 1
ATOM 1954 N N . GLY B 1 110 ? 4.891 10.938 19.688 1 95.06 110 GLY B N 1
ATOM 1955 C CA . GLY B 1 110 ? 6.082 10.508 20.406 1 95.06 110 GLY B CA 1
ATOM 1956 C C . GLY B 1 110 ? 7.363 11.07 19.812 1 95.06 110 GLY B C 1
ATOM 1957 O O . GLY B 1 110 ? 7.395 11.477 18.656 1 95.06 110 GLY B O 1
ATOM 1958 N N . ARG B 1 111 ? 8.391 11.109 20.656 1 93.5 111 ARG B N 1
ATOM 1959 C CA . ARG B 1 111 ? 9.672 11.656 20.219 1 93.5 111 ARG B CA 1
ATOM 1960 C C . ARG B 1 111 ? 10.344 10.719 19.219 1 93.5 111 ARG B C 1
ATOM 1962 O O . ARG B 1 111 ? 10.969 11.172 18.266 1 93.5 111 ARG B O 1
ATOM 1969 N N . GLN B 1 112 ? 10.133 9.461 19.438 1 96.94 112 GLN B N 1
ATOM 1970 C CA . GLN B 1 112 ? 10.789 8.492 18.578 1 96.94 112 GLN B CA 1
ATOM 1971 C C . GLN B 1 112 ? 9.781 7.777 17.688 1 96.94 112 GLN B C 1
ATOM 1973 O O . GLN B 1 112 ? 10.109 7.395 16.562 1 96.94 112 GLN B O 1
ATOM 1978 N N . VAL B 1 113 ? 8.625 7.523 18.297 1 98.44 113 VAL B N 1
ATOM 1979 C CA . VAL B 1 113 ? 7.578 6.844 17.547 1 98.44 113 VAL B CA 1
ATOM 1980 C C . VAL B 1 113 ? 6.238 7.535 17.781 1 98.44 113 VAL B C 1
ATOM 1982 O O . VAL B 1 113 ? 5.887 7.844 18.922 1 98.44 113 VAL B O 1
ATOM 1985 N N . ALA B 1 114 ? 5.523 7.797 16.734 1 98.75 114 ALA B N 1
ATOM 1986 C CA . ALA B 1 114 ? 4.141 8.266 16.812 1 98.75 114 ALA B CA 1
ATOM 1987 C C . ALA B 1 114 ? 3.168 7.16 16.406 1 98.75 114 ALA B C 1
ATOM 1989 O O . ALA B 1 114 ? 3.443 6.391 15.477 1 98.75 114 ALA B O 1
ATOM 1990 N N . VAL B 1 115 ? 2.031 7.043 17.094 1 98.94 115 VAL B N 1
ATOM 1991 C CA . VAL B 1 115 ? 0.95 6.141 16.703 1 98.94 115 VAL B CA 1
ATOM 1992 C C . VAL B 1 115 ? -0.115 6.914 15.93 1 98.94 115 VAL B C 1
ATOM 1994 O O . VAL B 1 115 ? -0.639 7.918 16.422 1 98.94 115 VAL B O 1
ATOM 1997 N N . VAL B 1 116 ? -0.389 6.434 14.734 1 98.94 116 VAL B N 1
ATOM 1998 C CA . VAL B 1 116 ? -1.274 7.168 13.836 1 98.94 116 VAL B CA 1
ATOM 1999 C C . VAL B 1 116 ? -2.363 6.234 13.305 1 98.94 116 VAL B C 1
ATOM 2001 O O . VAL B 1 116 ? -2.074 5.121 12.867 1 98.94 116 VAL B O 1
ATOM 2004 N N . ALA B 1 117 ? -3.586 6.723 13.391 1 99 117 ALA B N 1
ATOM 2005 C CA . ALA B 1 117 ? -4.711 6.004 12.797 1 99 117 ALA B CA 1
ATOM 2006 C C . ALA B 1 117 ? -5.086 6.586 11.438 1 99 117 ALA B C 1
ATOM 2008 O O . ALA B 1 117 ? -4.906 7.785 11.203 1 99 117 ALA B O 1
ATOM 2009 N N . ALA B 1 118 ? -5.586 5.742 10.531 1 99 118 ALA B N 1
ATOM 2010 C CA . ALA B 1 118 ? -6.074 6.188 9.234 1 99 118 ALA B CA 1
ATOM 2011 C C . ALA B 1 118 ? -7.328 5.418 8.828 1 99 118 ALA B C 1
ATOM 2013 O O . ALA B 1 118 ? -7.43 4.215 9.07 1 99 118 ALA B O 1
ATOM 2014 N N . ASP B 1 119 ? -8.219 6.137 8.227 1 99 119 ASP B N 1
ATOM 2015 C CA . ASP B 1 119 ? -9.422 5.559 7.641 1 99 119 ASP B CA 1
ATOM 2016 C C . ASP B 1 119 ? -9.578 5.977 6.18 1 99 119 ASP B C 1
ATOM 2018 O O . ASP B 1 119 ? -9.328 7.129 5.832 1 99 119 ASP B O 1
ATOM 2022 N N . VAL B 1 120 ? -10 4.98 5.371 1 98.94 120 VAL B N 1
ATOM 2023 C CA . VAL B 1 120 ? -10.219 5.25 3.953 1 98.94 120 VAL B CA 1
ATOM 2024 C C . VAL B 1 120 ? -11.695 5.102 3.617 1 98.94 120 VAL B C 1
ATOM 2026 O O . VAL B 1 120 ? -12.344 4.145 4.051 1 98.94 120 VAL B O 1
ATOM 2029 N N . PHE B 1 121 ? -12.148 6.043 2.873 1 98.88 121 PHE B N 1
ATOM 2030 C CA . PHE B 1 121 ? -13.531 6.047 2.414 1 98.88 121 PHE B CA 1
ATOM 2031 C C . PHE B 1 121 ? -13.594 6.176 0.896 1 98.88 121 PHE B C 1
ATOM 2033 O O . PHE B 1 121 ? -12.766 6.863 0.291 1 98.88 121 PHE B O 1
ATOM 2040 N N . CYS B 1 122 ? -14.516 5.516 0.303 1 98.31 122 CYS B N 1
ATOM 2041 C CA . CYS B 1 122 ? -14.867 5.809 -1.081 1 98.31 122 CYS B CA 1
ATOM 2042 C C . CYS B 1 122 ? -16.141 6.641 -1.152 1 98.31 122 CYS B C 1
ATOM 2044 O O . CYS B 1 122 ? -17.016 6.535 -0.279 1 98.31 122 CYS B O 1
ATOM 2046 N N . VAL B 1 123 ? -16.234 7.465 -2.139 1 98.25 123 VAL B N 1
ATOM 2047 C CA . VAL B 1 123 ? -17.422 8.297 -2.32 1 98.25 123 VAL B CA 1
ATOM 2048 C C . VAL B 1 123 ? -18.312 7.684 -3.396 1 98.25 123 VAL B C 1
ATOM 2050 O O . VAL B 1 123 ? -17.906 7.57 -4.555 1 98.25 123 VAL B O 1
ATOM 2053 N N . ILE B 1 124 ? -19.484 7.273 -2.996 1 95.69 124 ILE B N 1
ATOM 2054 C CA . ILE B 1 124 ? -20.5 6.707 -3.877 1 95.69 124 ILE B CA 1
ATOM 2055 C C . ILE B 1 124 ? -21.766 7.574 -3.84 1 95.69 124 ILE B C 1
ATOM 2057 O O . ILE B 1 124 ? -22.391 7.723 -2.787 1 95.69 124 ILE B O 1
ATOM 2061 N N . ASP B 1 125 ? -22.062 8.117 -4.945 1 94.88 125 ASP B N 1
ATOM 2062 C CA . ASP B 1 125 ? -23.219 9 -5.023 1 94.88 125 ASP B CA 1
ATOM 2063 C C . ASP B 1 125 ? -23.172 10.07 -3.936 1 94.88 125 ASP B C 1
ATOM 2065 O O . ASP B 1 125 ? -24.156 10.281 -3.225 1 94.88 125 ASP B O 1
ATOM 2069 N N . GLY B 1 126 ? -22.062 10.57 -3.701 1 95.81 126 GLY B N 1
ATOM 2070 C CA . GLY B 1 126 ? -21.875 11.688 -2.783 1 95.81 126 GLY B CA 1
ATOM 2071 C C . GLY B 1 126 ? -21.781 11.25 -1.332 1 95.81 126 GLY B C 1
ATOM 2072 O O . GLY B 1 126 ? -21.594 12.086 -0.441 1 95.81 126 GLY B O 1
ATOM 2073 N N . LYS B 1 127 ? -21.875 9.984 -1.103 1 97.75 127 LYS B N 1
ATOM 2074 C CA . LYS B 1 127 ? -21.812 9.469 0.261 1 97.75 127 LYS B CA 1
ATOM 2075 C C . LYS B 1 127 ? -20.531 8.672 0.502 1 97.75 127 LYS B C 1
ATOM 2077 O O . LYS B 1 127 ? -20.094 7.926 -0.368 1 97.75 127 LYS B O 1
ATOM 2082 N N . GLU B 1 128 ? -20.031 8.859 1.68 1 98.31 128 GLU B N 1
ATOM 2083 C CA . GLU B 1 128 ? -18.812 8.141 2.037 1 98.31 128 GLU B CA 1
ATOM 2084 C C . GLU B 1 128 ? -19.125 6.723 2.516 1 98.31 128 GLU B C 1
ATOM 2086 O O . GLU B 1 128 ? -20.031 6.523 3.322 1 98.31 128 GLU B O 1
ATOM 2091 N N . LYS B 1 129 ? -18.422 5.785 1.954 1 98.44 129 LYS B N 1
ATOM 2092 C CA . LYS B 1 129 ? -18.438 4.406 2.432 1 98.44 129 LYS B CA 1
ATOM 2093 C C . LYS B 1 129 ? -17.062 4.008 2.98 1 98.44 129 LYS B C 1
ATOM 2095 O O . LYS B 1 129 ? -16.062 4.129 2.287 1 98.44 129 LYS B O 1
ATOM 2100 N N . HIS B 1 130 ? -17.062 3.551 4.223 1 98.81 130 HIS B N 1
ATOM 2101 C CA . HIS B 1 130 ? -15.82 3.141 4.883 1 98.81 130 HIS B CA 1
ATOM 2102 C C . HIS B 1 130 ? -15.273 1.855 4.273 1 98.81 130 HIS B C 1
ATOM 2104 O O . HIS B 1 130 ? -15.922 0.811 4.324 1 98.81 130 HIS B O 1
ATOM 2110 N N . THR B 1 131 ? -14.016 1.923 3.697 1 98.75 131 THR B N 1
ATOM 2111 C CA . THR B 1 131 ? -13.539 0.778 2.928 1 98.75 131 THR B CA 1
ATOM 2112 C C . THR B 1 131 ? -12.25 0.225 3.521 1 98.75 131 THR B C 1
ATOM 2114 O O . THR B 1 131 ? -11.828 -0.888 3.191 1 98.75 131 THR B O 1
ATOM 2117 N N . ALA B 1 132 ? -11.547 0.947 4.383 1 98.94 132 ALA B N 1
ATOM 2118 C CA . ALA B 1 132 ? -10.336 0.431 5.008 1 98.94 132 ALA B CA 1
ATOM 2119 C C . ALA B 1 132 ? -9.992 1.214 6.273 1 98.94 132 ALA B C 1
ATOM 2121 O O . ALA B 1 132 ? -10.43 2.355 6.441 1 98.94 132 ALA B O 1
ATOM 2122 N N . THR B 1 133 ? -9.234 0.596 7.156 1 98.94 133 THR B N 1
ATOM 2123 C CA . THR B 1 133 ? -8.719 1.229 8.367 1 98.94 133 THR B CA 1
ATOM 2124 C C . THR B 1 133 ? -7.328 0.701 8.703 1 98.94 133 THR B C 1
ATOM 2126 O O . THR B 1 133 ? -6.98 -0.423 8.336 1 98.94 133 THR B O 1
ATOM 2129 N N . ALA B 1 134 ? -6.551 1.556 9.383 1 99 134 ALA B N 1
ATOM 2130 C CA . ALA B 1 134 ? -5.18 1.153 9.68 1 99 134 ALA B CA 1
ATOM 2131 C C . ALA B 1 134 ? -4.668 1.835 10.945 1 99 134 ALA B C 1
ATOM 2133 O O . ALA B 1 134 ? -5.184 2.881 11.344 1 99 134 ALA B O 1
ATOM 2134 N N . LEU B 1 135 ? -3.76 1.195 11.547 1 98.94 135 LEU B N 1
ATOM 2135 C CA . LEU B 1 135 ? -2.947 1.746 12.625 1 98.94 135 LEU B CA 1
ATOM 2136 C C . LEU B 1 135 ? -1.461 1.624 12.305 1 98.94 135 LEU B C 1
ATOM 2138 O O . LEU B 1 135 ? -0.998 0.56 11.883 1 98.94 135 LEU B O 1
ATOM 2142 N N . ALA B 1 136 ? -0.792 2.701 12.508 1 98.94 136 ALA B N 1
ATOM 2143 C CA . ALA B 1 136 ? 0.604 2.75 12.078 1 98.94 136 ALA B CA 1
ATOM 2144 C C . ALA B 1 136 ? 1.512 3.211 13.211 1 98.94 136 ALA B C 1
ATOM 2146 O O . ALA B 1 136 ? 1.097 3.998 14.062 1 98.94 136 ALA B O 1
ATOM 2147 N N . SER B 1 137 ? 2.699 2.674 13.219 1 98.94 137 SER B N 1
ATOM 2148 C CA . SER B 1 137 ? 3.824 3.219 13.969 1 98.94 137 SER B CA 1
ATOM 2149 C C . SER B 1 137 ? 4.797 3.953 13.055 1 98.94 137 SER B C 1
ATOM 2151 O O . SER B 1 137 ? 5.359 3.359 12.133 1 98.94 137 SER B O 1
ATOM 2153 N N . ILE B 1 138 ? 4.938 5.168 13.383 1 98.81 138 ILE B N 1
ATOM 2154 C CA . ILE B 1 138 ? 5.766 6.02 12.539 1 98.81 138 ILE B CA 1
ATOM 2155 C C . ILE B 1 138 ? 7.027 6.426 13.297 1 98.81 138 ILE B C 1
ATOM 2157 O O . ILE B 1 138 ? 6.949 6.988 14.391 1 98.81 138 ILE B O 1
ATOM 2161 N N . ALA B 1 139 ? 8.195 6.176 12.703 1 98.31 139 ALA B N 1
ATOM 2162 C CA . ALA B 1 139 ? 9.469 6.598 13.273 1 98.31 139 ALA B CA 1
ATOM 2163 C C . ALA B 1 139 ? 9.695 8.094 13.078 1 98.31 139 ALA B C 1
ATOM 2165 O O . ALA B 1 139 ? 9.594 8.602 11.961 1 98.31 139 ALA B O 1
ATOM 2166 N N . MET B 1 140 ? 9.969 8.719 14.172 1 97.88 140 MET B N 1
ATOM 2167 C CA . MET B 1 140 ? 10.266 10.148 14.156 1 97.88 140 MET B CA 1
ATOM 2168 C C . MET B 1 140 ? 11.773 10.391 14.18 1 97.88 140 MET B C 1
ATOM 2170 O O . MET B 1 140 ? 12.438 10.07 15.164 1 97.88 140 MET B O 1
ATOM 2174 N N . LEU B 1 141 ? 12.273 11.047 13.148 1 96.25 141 LEU B N 1
ATOM 2175 C CA . LEU B 1 141 ? 13.719 11.078 12.945 1 96.25 141 LEU B CA 1
ATOM 2176 C C . LEU B 1 141 ? 14.328 12.328 13.562 1 96.25 141 LEU B C 1
ATOM 2178 O O . LEU B 1 141 ? 13.75 13.414 13.477 1 96.25 141 LEU B O 1
ATOM 2182 N N . ASP B 1 142 ? 15.406 12.109 14.188 1 93.19 142 ASP B N 1
ATOM 2183 C CA . ASP B 1 142 ? 16.172 13.281 14.594 1 93.19 142 ASP B CA 1
ATOM 2184 C C . ASP B 1 142 ? 17.094 13.75 13.469 1 93.19 142 ASP B C 1
ATOM 2186 O O . ASP B 1 142 ? 17.094 13.18 12.375 1 93.19 142 ASP B O 1
ATOM 2190 N N . ASP B 1 143 ? 17.844 14.766 13.805 1 90 143 ASP B N 1
ATOM 2191 C CA . ASP B 1 143 ? 18.625 15.422 12.773 1 90 143 ASP B CA 1
ATOM 2192 C C . ASP B 1 143 ? 19.656 14.461 12.18 1 90 143 ASP B C 1
ATOM 2194 O O . ASP B 1 143 ? 19.891 14.461 10.969 1 90 143 ASP B O 1
ATOM 2198 N N . THR B 1 144 ? 20.266 13.703 13.055 1 90 144 THR B N 1
ATOM 2199 C CA . THR B 1 144 ? 21.281 12.766 12.602 1 90 144 THR B CA 1
ATOM 2200 C C . THR B 1 144 ? 20.672 11.703 11.695 1 90 144 THR B C 1
ATOM 2202 O O . THR B 1 144 ? 21.234 11.398 10.641 1 90 144 THR B O 1
ATOM 2205 N N . GLN B 1 145 ? 19.578 11.164 12.094 1 90.06 145 GLN B N 1
ATOM 2206 C CA . GLN B 1 145 ? 18.891 10.141 11.312 1 90.06 145 GLN B CA 1
ATOM 2207 C C . GLN B 1 145 ? 18.406 10.695 9.977 1 90.06 145 GLN B C 1
ATOM 2209 O O . GLN B 1 145 ? 18.516 10.031 8.945 1 90.06 145 GLN B O 1
ATOM 2214 N N . ALA B 1 146 ? 17.922 11.906 10.031 1 88.25 146 ALA B N 1
ATOM 2215 C CA . ALA B 1 146 ? 17.406 12.555 8.828 1 88.25 146 ALA B CA 1
ATOM 2216 C C . ALA B 1 146 ? 18.516 12.781 7.805 1 88.25 146 ALA B C 1
ATOM 2218 O O . ALA B 1 146 ? 18.281 12.625 6.602 1 88.25 146 ALA B O 1
ATOM 2219 N N . ALA B 1 147 ? 19.625 13.039 8.266 1 86.81 147 ALA B N 1
ATOM 2220 C CA . ALA B 1 147 ? 20.766 13.297 7.391 1 86.81 147 ALA B CA 1
ATOM 2221 C C . ALA B 1 147 ? 21.219 12.016 6.695 1 86.81 147 ALA B C 1
ATOM 2223 O O . ALA B 1 147 ? 21.688 12.047 5.555 1 86.81 147 ALA B O 1
ATOM 2224 N N . ARG B 1 148 ? 20.969 10.93 7.316 1 82.25 148 ARG B N 1
ATOM 2225 C CA . ARG B 1 148 ? 21.375 9.641 6.773 1 82.25 148 ARG B CA 1
ATOM 2226 C C . ARG B 1 148 ? 20.453 9.211 5.637 1 82.25 148 ARG B C 1
ATOM 2228 O O . ARG B 1 148 ? 20.906 8.562 4.684 1 82.25 148 ARG B O 1
ATOM 2235 N N . ILE B 1 149 ? 19.312 9.523 5.699 1 79.25 149 ILE B N 1
ATOM 2236 C CA . ILE B 1 149 ? 18.312 9.117 4.703 1 79.25 149 ILE B CA 1
ATOM 2237 C C . ILE B 1 149 ? 18.484 9.961 3.439 1 79.25 149 ILE B C 1
ATOM 2239 O O . ILE B 1 149 ? 18.281 9.469 2.328 1 79.25 149 ILE B O 1
ATOM 2243 N N . LYS B 1 150 ? 18.844 11.203 3.611 1 70.25 150 LYS B N 1
ATOM 2244 C CA . LYS B 1 150 ? 19.016 12.109 2.48 1 70.25 150 LYS B CA 1
ATOM 2245 C C . LYS B 1 150 ? 20.266 11.75 1.677 1 70.25 150 LYS B C 1
ATOM 2247 O O . LYS B 1 150 ? 20.375 12.102 0.5 1 70.25 150 LYS B O 1
ATOM 2252 N N . ARG B 1 151 ? 21.219 11.062 2.387 1 61.06 151 ARG B N 1
ATOM 2253 C CA . ARG B 1 151 ? 22.484 10.688 1.756 1 61.06 151 ARG B CA 1
ATOM 2254 C C . ARG B 1 151 ? 22.641 9.172 1.71 1 61.06 151 ARG B C 1
ATOM 2256 O O . ARG B 1 151 ? 23.281 8.578 2.582 1 61.06 151 ARG B O 1
ATOM 2263 N N . PRO B 1 152 ? 21.875 8.539 0.847 1 49.62 152 PRO B N 1
ATOM 2264 C CA . PRO B 1 152 ? 22.062 7.094 0.969 1 49.62 152 PRO B CA 1
ATOM 2265 C C . PRO B 1 152 ? 23.531 6.672 0.796 1 49.62 152 PRO B C 1
ATOM 2267 O O . PRO B 1 152 ? 24.297 7.352 0.112 1 49.62 152 PRO B O 1
ATOM 2270 N N . ALA B 1 153 ? 24.094 5.816 1.473 1 41.84 153 ALA B N 1
ATOM 2271 C CA . ALA B 1 153 ? 25.484 5.371 1.423 1 41.84 153 ALA B CA 1
ATOM 2272 C C . ALA B 1 153 ? 25.953 5.191 -0.019 1 41.84 153 ALA B C 1
ATOM 2274 O O . ALA B 1 153 ? 25.156 4.879 -0.902 1 41.84 153 ALA B O 1
#

Solvent-accessible surface area (backbone atoms only — not comparable to full-atom values): 15039 Å² total; per-residue (Å²): 124,86,74,80,54,73,81,43,52,66,42,51,50,51,50,53,54,46,55,71,51,13,26,34,41,61,66,73,49,49,42,81,76,42,78,49,78,30,23,23,27,34,34,31,65,66,50,72,49,46,13,30,66,63,67,25,53,25,67,31,55,56,40,24,44,47,53,51,24,34,31,52,6,51,22,41,64,81,52,42,56,52,41,64,37,31,36,38,41,38,48,71,44,86,40,68,36,57,28,42,38,28,43,12,34,49,75,38,85,45,82,52,48,24,37,22,36,31,38,29,26,20,29,47,94,87,37,78,41,76,19,31,41,34,45,30,39,28,35,34,40,49,72,71,56,48,54,47,59,66,49,66,130,124,86,73,80,53,74,82,42,52,66,42,52,52,50,50,54,53,46,55,70,51,15,26,34,41,62,66,72,49,50,42,82,75,41,78,47,80,29,23,23,27,33,34,32,65,66,46,73,48,47,14,30,64,65,68,25,53,25,68,31,55,56,39,24,45,48,54,51,25,35,31,53,8,52,22,41,64,80,51,42,57,53,41,66,35,31,37,40,42,37,48,68,44,86,41,69,37,57,28,41,38,28,43,12,34,49,75,40,84,45,81,53,48,24,36,21,37,32,38,30,26,20,30,48,94,88,37,78,41,77,21,31,40,35,46,31,41,28,35,36,41,50,72,69,57,50,54,46,59,67,48,67,131

Radius of gyration: 19.03 Å; Cα contacts (8 Å, |Δi|>4): 760; chains: 2; bounding box: 50×62×38 Å

Sequence (306 aa):
MSETDPDFAPIATRIRDNVGRQGFMGHVGAELAELSRGACTLAVDRRPELLQQHGLFHGGVTAFLVDNATTIAAATSRGQPALTAEYKLNLLSPASGDRLICRARVIKPGRQVAVVAADVFCVIDGKEKHTATALASIAMLDDTQAARIKRPAMSETDPDFAPIATRIRDNVGRQGFMGHVGAELAELSRGACTLAVDRRPELLQQHGLFHGGVTAFLVDNATTIAAATSRGQPALTAEYKLNLLSPASGDRLICRARVIKPGRQVAVVAADVFCVIDGKEKHTATALASIAMLDDTQAARIKRPA

Secondary structure (DSSP, 8-state):
-----TTTHHHHHHHHHHHHT-HHHHHHTEEEEEEETTEEEEEEE--GGGB-TTSSBPHHHHHHHHHHHHHHHHHHHHS--EEEEEEEEEE-S---SSEEEEEEEEEE--SSEEEEEEEEEEEETTEEEEEEEEEEEEEEP-HHHHHHHHS--/-----TTTHHHHHHHHHHHHT-HHHHHHTEEEEEEETTEEEEEEE--GGGB-TTSSBPHHHHHHHHHHHHHHHHHHHHS--EEEEEEEEEE-S---SSEEEEEEEEEE--SSEEEEEEEEEEEETTEEEEEEEEEEEEEEP-HHHHHHHHS--

Organism: NCBI:txid2511166

pLDDT: mean 94.62, std 10.8, range [35.09, 99.0]

Nearest PDB structures (foldseek):
  3e1e-assembly1_A  TM=9.637E-01  e=9.166E-16  Ruegeria pomeroyi
  2fs2-assembly1_B  TM=9.142E-01  e=1.593E-10  Escherichia coli
  3dkz-assembly1_A  TM=9.341E-01  e=9.325E-10  Bordetella parapertussis
  3e29-assembly1_D  TM=8.732E-01  e=3.973E-10  Bordetella bronchiseptica
  1vh5-assembly1_A  TM=8.759E-01  e=4.278E-09  Escherichia coli